Protein AF-A0A7S1HQS4-F1 (afdb_monomer_lite)

Organism: NCBI:txid118079

Structure (mmCIF, N/CA/C/O backbone):
data_AF-A0A7S1HQS4-F1
#
_entry.id   AF-A0A7S1HQS4-F1
#
loop_
_atom_site.group_PDB
_atom_site.id
_atom_site.type_symbol
_atom_site.label_atom_id
_atom_site.label_alt_id
_atom_site.label_comp_id
_atom_site.label_asym_id
_atom_site.label_entity_id
_atom_site.label_seq_id
_atom_site.pdbx_PDB_ins_code
_atom_site.Cartn_x
_atom_site.Cartn_y
_atom_site.Cartn_z
_atom_site.occupancy
_atom_site.B_iso_or_equiv
_atom_site.auth_seq_id
_atom_site.auth_comp_id
_atom_site.auth_asym_id
_atom_site.auth_atom_id
_atom_site.pdbx_PDB_model_num
ATOM 1 N N . GLY A 1 1 ? 10.814 -4.822 -27.921 1.00 53.53 1 GLY A N 1
ATOM 2 C CA . GLY A 1 1 ? 10.819 -3.774 -28.970 1.00 53.53 1 GLY A CA 1
ATOM 3 C C . GLY A 1 1 ? 9.580 -3.811 -29.856 1.00 53.53 1 GLY A C 1
ATOM 4 O O . GLY A 1 1 ? 8.780 -2.891 -29.798 1.00 53.53 1 GLY A O 1
ATOM 5 N N . LEU A 1 2 ? 9.387 -4.873 -30.645 1.00 59.78 2 LEU A N 1
ATOM 6 C CA . LEU A 1 2 ? 8.292 -4.968 -31.631 1.00 59.78 2 LEU A CA 1
ATOM 7 C C . LEU A 1 2 ? 6.913 -5.335 -31.041 1.00 59.78 2 LEU A C 1
ATOM 9 O O . LEU A 1 2 ? 5.887 -4.971 -31.612 1.00 59.78 2 LEU A O 1
ATOM 13 N N . GLY A 1 3 ? 6.869 -6.001 -29.879 1.00 63.84 3 GLY A N 1
ATOM 14 C CA . GLY A 1 3 ? 5.614 -6.307 -29.175 1.00 63.84 3 GLY A CA 1
ATOM 15 C C . GLY A 1 3 ? 4.872 -5.059 -28.673 1.00 63.84 3 GLY A C 1
ATOM 16 O O . GLY A 1 3 ? 3.650 -5.004 -28.757 1.00 63.84 3 GLY A O 1
ATOM 17 N N . ALA A 1 4 ? 5.600 -4.007 -28.275 1.00 68.50 4 ALA A N 1
ATOM 18 C CA . ALA A 1 4 ? 5.028 -2.756 -27.763 1.00 68.50 4 ALA A CA 1
ATOM 19 C C . ALA A 1 4 ? 4.207 -2.001 -28.822 1.00 68.50 4 ALA A C 1
ATOM 21 O O . ALA A 1 4 ? 3.270 -1.273 -28.492 1.00 68.50 4 ALA A O 1
ATOM 22 N N . VAL A 1 5 ? 4.586 -2.187 -30.091 1.00 70.06 5 VAL A N 1
ATOM 23 C CA . VAL A 1 5 ? 3.947 -1.617 -31.286 1.00 70.06 5 VAL A CA 1
ATOM 24 C C . VAL A 1 5 ? 2.832 -2.539 -31.811 1.00 70.06 5 VAL A C 1
ATOM 26 O O . VAL A 1 5 ? 2.029 -2.123 -32.636 1.00 70.06 5 VAL A O 1
ATOM 29 N N . GLY A 1 6 ? 2.737 -3.773 -31.300 1.00 65.69 6 GLY A N 1
ATOM 30 C CA . GLY A 1 6 ? 1.718 -4.758 -31.673 1.00 65.69 6 GLY A CA 1
ATOM 31 C C . GLY A 1 6 ? 2.107 -5.706 -32.815 1.00 65.69 6 GLY A C 1
ATOM 32 O O . GLY A 1 6 ? 1.277 -6.504 -33.227 1.00 65.69 6 GLY A O 1
ATOM 33 N N . LEU A 1 7 ? 3.350 -5.663 -33.313 1.00 61.03 7 LEU A N 1
ATOM 34 C CA . LEU A 1 7 ? 3.773 -6.408 -34.514 1.00 61.03 7 LEU A CA 1
ATOM 35 C C . LEU A 1 7 ? 4.190 -7.868 -34.255 1.00 61.03 7 LEU A C 1
ATOM 37 O O . LEU A 1 7 ? 4.172 -8.672 -35.176 1.00 61.03 7 LEU A O 1
ATOM 41 N N . LEU A 1 8 ? 4.569 -8.216 -33.020 1.00 60.53 8 LEU A N 1
ATOM 42 C CA . LEU A 1 8 ? 4.980 -9.578 -32.615 1.00 60.53 8 LEU A CA 1
ATOM 43 C C . LEU A 1 8 ? 4.244 -10.063 -31.352 1.00 60.53 8 LEU A C 1
ATOM 45 O O . LEU A 1 8 ? 4.743 -10.899 -30.603 1.00 60.53 8 LEU A O 1
ATOM 49 N N . LYS A 1 9 ? 3.078 -9.480 -31.071 1.00 67.56 9 LYS A N 1
ATOM 50 C CA . LYS A 1 9 ? 2.316 -9.710 -29.842 1.00 67.56 9 LYS A CA 1
ATOM 51 C C . LYS A 1 9 ? 1.303 -10.843 -30.051 1.00 67.56 9 LYS A C 1
ATOM 53 O O . LYS A 1 9 ? 0.520 -10.801 -30.996 1.00 67.56 9 LYS A O 1
ATOM 58 N N . ALA A 1 10 ? 1.257 -11.798 -29.122 1.00 69.19 10 ALA A N 1
ATOM 59 C CA . ALA A 1 10 ? 0.122 -12.714 -28.998 1.00 69.19 10 ALA A CA 1
ATOM 60 C C . ALA A 1 10 ? -1.142 -11.944 -28.548 1.00 69.19 10 ALA A C 1
ATOM 62 O O . ALA A 1 10 ? -1.012 -10.971 -27.791 1.00 69.19 10 ALA A O 1
ATOM 63 N N . PRO A 1 11 ? -2.352 -12.337 -28.993 1.00 72.19 11 PRO A N 1
ATOM 64 C CA . PRO A 1 11 ? -3.591 -11.681 -28.579 1.00 72.19 11 PRO A CA 1
ATOM 65 C C . PRO A 1 11 ? -3.708 -11.635 -27.051 1.00 72.19 11 PRO A C 1
ATOM 67 O O . PRO A 1 11 ? -3.204 -12.516 -26.354 1.00 72.19 11 PRO A O 1
ATOM 70 N N . ALA A 1 12 ? -4.335 -10.573 -26.536 1.00 76.12 12 ALA A N 1
ATOM 71 C CA . ALA A 1 12 ? -4.594 -10.477 -25.105 1.00 76.12 12 ALA A CA 1
ATOM 72 C C . ALA A 1 12 ? -5.550 -11.616 -24.704 1.00 76.12 12 ALA A C 1
ATOM 74 O O . ALA A 1 12 ? -6.535 -11.834 -25.413 1.00 76.12 12 ALA A O 1
ATOM 75 N N . PRO A 1 13 ? -5.261 -12.362 -23.628 1.00 79.06 13 PRO A N 1
ATOM 76 C CA . PRO A 1 13 ? -6.110 -13.465 -23.205 1.00 79.06 13 PRO A CA 1
ATOM 77 C C . PRO A 1 13 ? -7.410 -12.949 -22.570 1.00 79.06 13 PRO A C 1
ATOM 79 O O . PRO A 1 13 ? -7.452 -11.853 -22.013 1.00 79.06 13 PRO A O 1
ATOM 82 N N . ASP A 1 14 ? -8.457 -13.778 -22.581 1.00 80.31 14 ASP A N 1
ATOM 83 C CA . ASP A 1 14 ? -9.755 -13.466 -21.952 1.00 80.31 14 ASP A CA 1
ATOM 84 C C . ASP A 1 14 ? -9.734 -13.561 -20.411 1.00 80.31 14 ASP A C 1
ATOM 86 O O . ASP A 1 14 ? -10.751 -13.362 -19.744 1.00 80.31 14 ASP A O 1
ATOM 90 N N . MET A 1 15 ? -8.573 -13.867 -19.827 1.00 85.81 15 MET A N 1
ATOM 91 C CA . MET A 1 15 ? -8.362 -14.013 -18.388 1.00 85.81 15 MET A CA 1
ATOM 92 C C . MET A 1 15 ? -7.404 -12.951 -17.842 1.00 85.81 15 MET A C 1
ATOM 94 O O . MET A 1 15 ? -6.692 -12.275 -18.582 1.00 85.81 15 MET A O 1
ATOM 98 N N . GLU A 1 16 ? -7.386 -12.803 -16.519 1.00 89.19 16 GLU A N 1
ATOM 99 C CA . GLU A 1 16 ? -6.449 -11.909 -15.845 1.00 89.19 16 GLU A CA 1
ATOM 100 C C . GLU A 1 16 ? -4.999 -12.375 -16.038 1.00 89.19 16 GLU A C 1
ATOM 102 O O . GLU A 1 16 ? -4.670 -13.535 -15.795 1.00 89.19 16 GLU A O 1
ATOM 107 N N . GLU A 1 17 ? -4.136 -11.449 -16.461 1.00 94.31 17 GLU A N 1
ATOM 108 C CA . GLU A 1 17 ? -2.702 -11.689 -16.611 1.00 94.31 17 GLU A CA 1
ATOM 109 C C . GLU A 1 17 ? -1.927 -11.225 -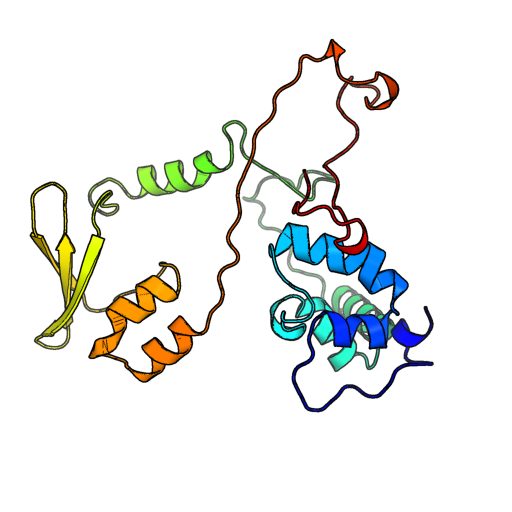15.382 1.00 94.31 17 GLU A C 1
ATOM 111 O O . GLU A 1 17 ? -2.212 -10.182 -14.773 1.00 94.31 17 GLU A O 1
ATOM 116 N N . THR A 1 18 ? -0.866 -11.963 -15.082 1.00 95.62 18 THR A N 1
ATOM 117 C CA . THR A 1 18 ? 0.163 -11.513 -14.152 1.00 95.62 18 THR A CA 1
ATOM 118 C C . THR A 1 18 ? 1.009 -10.411 -14.791 1.00 95.62 18 THR A C 1
ATOM 120 O O . THR A 1 18 ? 1.045 -10.246 -16.017 1.00 95.62 18 THR A O 1
ATOM 123 N N . VAL A 1 19 ? 1.724 -9.645 -13.967 1.00 94.75 19 VAL A N 1
ATOM 124 C CA . VAL A 1 19 ? 2.678 -8.637 -14.453 1.00 94.75 19 VAL A CA 1
ATOM 125 C C . VAL A 1 19 ? 3.730 -9.282 -15.354 1.00 94.75 19 VAL A C 1
ATOM 127 O O . VAL A 1 19 ? 4.057 -8.728 -16.402 1.00 94.75 19 VAL A O 1
ATOM 130 N N . GLU A 1 20 ? 4.228 -10.464 -14.987 1.00 94.69 20 GLU A N 1
ATOM 131 C CA . GLU A 1 20 ? 5.161 -11.218 -15.826 1.00 94.69 20 GLU A CA 1
ATOM 132 C C . GLU A 1 20 ? 4.576 -11.519 -17.209 1.00 94.69 20 GLU A C 1
ATOM 134 O O . GLU A 1 20 ? 5.182 -11.156 -18.219 1.00 94.69 20 GLU A O 1
ATOM 139 N N . GLN A 1 21 ? 3.403 -12.155 -17.260 1.00 94.31 21 GLN A N 1
ATOM 140 C CA . GLN A 1 21 ? 2.779 -12.582 -18.515 1.00 94.31 21 GLN A CA 1
ATOM 141 C C . GLN A 1 21 ? 2.574 -11.397 -19.459 1.00 94.31 21 GLN A C 1
ATOM 143 O O . GLN A 1 21 ? 3.025 -11.425 -20.608 1.00 94.31 21 GLN A O 1
ATOM 148 N N . PHE A 1 22 ? 1.980 -10.317 -18.946 1.00 93.81 22 PHE A N 1
ATOM 149 C CA . PHE A 1 22 ? 1.694 -9.127 -19.734 1.00 93.81 22 PHE A CA 1
ATOM 150 C C . PHE A 1 22 ? 2.970 -8.483 -20.287 1.00 93.81 22 PHE A C 1
ATOM 152 O O . PHE A 1 22 ? 3.039 -8.113 -21.464 1.00 93.81 22 PHE A O 1
ATOM 159 N N . ILE A 1 23 ? 3.994 -8.324 -19.445 1.00 93.19 23 ILE A N 1
ATOM 160 C CA . ILE A 1 23 ? 5.219 -7.609 -19.813 1.00 93.19 23 ILE A CA 1
ATOM 161 C C . ILE A 1 23 ? 6.073 -8.439 -20.757 1.00 93.19 23 ILE A C 1
ATOM 163 O O . ILE A 1 23 ? 6.575 -7.891 -21.736 1.00 93.19 23 ILE A O 1
ATOM 167 N N . ARG A 1 24 ? 6.219 -9.745 -20.529 1.00 92.19 24 ARG A N 1
ATOM 168 C CA . ARG A 1 24 ? 6.977 -10.611 -21.442 1.00 92.19 24 ARG A CA 1
ATOM 169 C C . ARG A 1 24 ? 6.320 -10.651 -22.821 1.00 92.19 24 ARG A C 1
ATOM 171 O O . ARG A 1 24 ? 7.012 -10.483 -23.821 1.00 92.19 24 ARG A O 1
ATOM 178 N N . ARG A 1 25 ? 4.984 -10.732 -22.876 1.00 89.88 25 ARG A N 1
ATOM 179 C CA . ARG A 1 25 ? 4.202 -10.691 -24.125 1.00 89.88 25 ARG A CA 1
ATOM 180 C C . ARG A 1 25 ? 4.355 -9.370 -24.886 1.00 89.88 25 ARG A C 1
ATOM 182 O O . ARG A 1 25 ? 4.471 -9.378 -26.109 1.00 89.88 25 ARG A O 1
ATOM 189 N N . ASN A 1 26 ? 4.356 -8.234 -24.187 1.00 88.94 26 ASN A N 1
ATOM 190 C CA . ASN A 1 26 ? 4.395 -6.913 -24.824 1.00 88.94 26 ASN A CA 1
ATOM 191 C C . ASN A 1 26 ? 5.815 -6.377 -25.062 1.00 88.94 26 ASN A C 1
ATOM 193 O O . ASN A 1 26 ? 6.090 -5.745 -26.080 1.00 88.94 26 ASN A O 1
ATOM 197 N N . LEU A 1 27 ? 6.731 -6.578 -24.123 1.00 89.56 27 LEU A N 1
ATOM 198 C CA . LEU A 1 27 ? 8.028 -5.897 -24.078 1.00 89.56 27 LEU A CA 1
ATOM 199 C C . LEU A 1 27 ? 9.216 -6.860 -24.189 1.00 89.56 27 LEU A C 1
ATOM 201 O O . LEU A 1 27 ? 10.266 -6.442 -24.687 1.00 89.56 27 LEU A O 1
ATOM 205 N N . GLY A 1 28 ? 9.018 -8.131 -23.836 1.00 90.62 28 GLY A N 1
ATOM 206 C CA . GLY A 1 28 ? 10.021 -9.193 -23.889 1.00 90.62 28 GLY A CA 1
ATOM 207 C C . GLY A 1 28 ? 10.720 -9.448 -22.553 1.00 90.62 28 GLY A C 1
ATOM 208 O O . GLY A 1 28 ? 10.630 -8.659 -21.609 1.00 90.62 28 GLY A O 1
ATOM 209 N N . ASP A 1 29 ? 11.444 -10.564 -22.498 1.00 91.50 29 ASP A N 1
ATOM 210 C CA . ASP A 1 29 ? 12.065 -11.095 -21.277 1.00 91.50 29 ASP A CA 1
ATOM 211 C C . ASP A 1 29 ? 13.106 -10.153 -20.672 1.00 91.50 29 ASP A C 1
ATOM 213 O O . ASP A 1 29 ? 13.171 -9.992 -19.457 1.00 91.50 29 ASP A O 1
ATOM 217 N N . GLU A 1 30 ? 13.894 -9.477 -21.506 1.00 90.88 30 GLU A N 1
ATOM 218 C CA . GLU A 1 30 ? 14.932 -8.571 -21.015 1.00 90.88 30 GLU A CA 1
ATOM 219 C C . GLU A 1 30 ? 14.340 -7.389 -20.234 1.00 90.88 30 GLU A C 1
ATOM 221 O O . GLU A 1 30 ? 14.830 -7.048 -19.158 1.00 90.88 30 GLU A O 1
ATOM 226 N N . VAL A 1 31 ? 13.247 -6.801 -20.734 1.00 91.31 31 VAL A N 1
ATOM 227 C CA . VAL A 1 31 ? 12.542 -5.712 -20.042 1.00 91.31 31 VAL A CA 1
ATOM 228 C C . VAL A 1 31 ? 11.938 -6.211 -18.736 1.00 91.31 31 VAL A C 1
ATOM 230 O O . VAL A 1 31 ? 11.995 -5.513 -17.721 1.00 91.31 31 VAL A O 1
ATOM 233 N N . PHE A 1 32 ? 11.392 -7.426 -18.741 1.00 92.31 32 PHE A N 1
ATOM 234 C CA . PHE A 1 32 ? 10.867 -8.037 -17.532 1.00 92.31 32 PHE A CA 1
ATOM 235 C C . PHE A 1 32 ? 11.958 -8.202 -16.464 1.00 92.31 32 PHE A C 1
ATOM 237 O O . PHE A 1 32 ? 11.847 -7.604 -15.395 1.00 92.31 32 PHE A O 1
ATOM 244 N N . TYR A 1 33 ? 13.037 -8.930 -16.765 1.00 90.44 33 TYR A N 1
ATOM 245 C CA . TYR A 1 33 ? 14.067 -9.263 -15.776 1.00 90.44 33 TYR A CA 1
ATOM 246 C C . TYR A 1 33 ? 14.933 -8.075 -15.352 1.00 90.44 33 TYR A C 1
ATOM 248 O O . TYR A 1 33 ? 15.401 -8.042 -14.218 1.00 90.44 33 TYR A O 1
ATOM 256 N N . ARG A 1 34 ? 15.190 -7.104 -16.239 1.00 88.69 34 ARG A N 1
ATOM 257 C CA . ARG A 1 34 ? 16.105 -5.991 -15.928 1.00 88.69 34 ARG A CA 1
ATOM 258 C C . ARG A 1 34 ? 15.413 -4.758 -15.368 1.00 88.69 34 ARG A C 1
ATOM 260 O O . ARG A 1 34 ? 16.072 -3.978 -14.690 1.00 88.69 34 ARG A O 1
ATOM 267 N N . LEU A 1 35 ? 14.125 -4.558 -15.657 1.00 89.38 35 LEU A N 1
ATOM 268 C CA . LEU A 1 35 ? 13.416 -3.329 -15.289 1.00 89.38 35 LEU A CA 1
ATOM 269 C C . LEU A 1 35 ? 12.190 -3.608 -14.426 1.00 89.38 35 LEU A C 1
ATOM 271 O O . LEU A 1 35 ? 12.078 -3.068 -13.327 1.00 89.38 35 LEU A O 1
ATOM 275 N N . ILE A 1 36 ? 11.270 -4.446 -14.905 1.00 91.88 36 ILE A N 1
ATOM 276 C CA . ILE A 1 36 ? 9.972 -4.602 -14.241 1.00 91.88 36 ILE A CA 1
ATOM 277 C C . ILE A 1 36 ? 10.069 -5.437 -12.969 1.00 91.88 36 ILE A C 1
ATOM 279 O O . ILE A 1 36 ? 9.461 -5.071 -11.966 1.00 91.88 36 ILE A O 1
ATOM 283 N N . GLU A 1 37 ? 10.820 -6.533 -12.976 1.00 90.38 37 GLU A N 1
ATOM 284 C CA . GLU A 1 37 ? 10.970 -7.384 -11.798 1.00 90.38 37 GLU A CA 1
ATOM 285 C C . GLU A 1 37 ? 11.635 -6.639 -10.617 1.00 90.38 37 GLU A C 1
ATOM 287 O O . GLU A 1 37 ? 11.022 -6.606 -9.541 1.00 90.38 37 GLU A O 1
ATOM 292 N N . PRO A 1 38 ? 12.773 -5.930 -10.793 1.00 88.75 38 PRO A N 1
ATOM 293 C CA . PRO A 1 38 ? 13.342 -5.088 -9.737 1.00 88.75 38 PRO A CA 1
ATOM 294 C C . PRO A 1 38 ? 12.371 -4.004 -9.259 1.00 88.75 38 PRO A C 1
ATOM 296 O O . PRO A 1 38 ? 12.241 -3.766 -8.059 1.00 88.75 38 PRO A O 1
ATOM 299 N N . PHE A 1 39 ? 11.646 -3.369 -10.185 1.00 88.69 39 PHE A N 1
ATOM 300 C CA . PHE A 1 39 ? 10.659 -2.341 -9.855 1.00 88.69 39 PHE A CA 1
ATOM 301 C C . PHE A 1 39 ? 9.501 -2.893 -9.010 1.00 88.69 39 PHE A C 1
ATOM 303 O O . PHE A 1 39 ? 9.109 -2.277 -8.019 1.00 88.69 39 PHE A O 1
ATOM 310 N N . CYS A 1 40 ? 8.969 -4.069 -9.357 1.00 88.19 40 CYS A N 1
ATOM 311 C CA . CYS A 1 40 ? 7.910 -4.722 -8.585 1.00 88.19 40 CYS A CA 1
ATOM 312 C C . CYS A 1 40 ? 8.379 -5.093 -7.175 1.00 88.19 40 CYS A C 1
ATOM 314 O O . CYS A 1 40 ? 7.611 -4.950 -6.222 1.00 88.19 40 CYS A O 1
ATOM 316 N N . SER A 1 41 ? 9.638 -5.520 -7.043 1.00 83.50 41 SER A N 1
ATOM 317 C CA . SER A 1 41 ? 10.274 -5.748 -5.745 1.00 83.50 41 SER A CA 1
ATOM 318 C C . SER A 1 41 ? 10.296 -4.460 -4.915 1.00 83.50 41 SER A C 1
ATOM 320 O O . SER A 1 41 ? 9.784 -4.442 -3.800 1.00 83.50 41 SER A O 1
ATOM 322 N N . GLY A 1 42 ? 10.779 -3.350 -5.481 1.00 84.69 42 GLY A N 1
ATOM 323 C CA . GLY A 1 42 ? 10.896 -2.078 -4.761 1.00 84.69 42 GLY A CA 1
ATOM 324 C C . GLY A 1 42 ? 9.562 -1.435 -4.360 1.00 84.69 42 GLY A C 1
ATOM 325 O O . GLY A 1 42 ? 9.469 -0.840 -3.290 1.00 84.69 42 GLY A O 1
ATOM 326 N N . VAL A 1 43 ? 8.517 -1.548 -5.188 1.00 86.00 43 VAL A N 1
ATOM 327 C CA . VAL A 1 43 ? 7.224 -0.875 -4.941 1.00 86.00 43 VAL A CA 1
ATOM 328 C C . VAL A 1 43 ? 6.241 -1.743 -4.161 1.00 86.00 43 VAL A C 1
ATOM 330 O O . VAL A 1 43 ? 5.561 -1.246 -3.265 1.00 86.00 43 VAL A O 1
ATOM 333 N N . TYR A 1 44 ? 6.139 -3.028 -4.503 1.00 84.75 44 TYR A N 1
ATOM 334 C CA . TYR A 1 44 ? 5.128 -3.923 -3.934 1.00 84.75 44 TYR A CA 1
ATOM 335 C C . TYR A 1 44 ? 5.702 -4.918 -2.926 1.00 84.75 44 TYR A C 1
ATOM 337 O O . TYR A 1 44 ? 4.925 -5.662 -2.329 1.00 84.75 44 TYR A O 1
ATOM 345 N N . ALA A 1 45 ? 7.033 -5.001 -2.782 1.00 84.56 45 ALA A N 1
ATOM 346 C CA . ALA A 1 45 ? 7.702 -6.123 -2.114 1.00 84.56 45 ALA A CA 1
ATOM 347 C C . ALA A 1 45 ? 7.217 -7.491 -2.643 1.00 84.56 45 ALA A C 1
ATOM 349 O O . ALA A 1 45 ? 7.211 -8.498 -1.933 1.00 84.56 45 ALA A O 1
ATOM 350 N N . GLY A 1 46 ? 6.734 -7.504 -3.889 1.00 81.56 46 GLY A N 1
ATOM 351 C CA . GLY A 1 46 ? 5.871 -8.547 -4.422 1.00 81.56 46 GLY A CA 1
ATOM 352 C C . GLY A 1 46 ? 6.562 -9.428 -5.450 1.00 81.56 46 GLY A C 1
ATOM 353 O O . GLY A 1 46 ? 7.650 -9.130 -5.943 1.00 81.56 46 GLY A O 1
ATOM 354 N N . ASP A 1 47 ? 5.901 -10.535 -5.769 1.00 87.31 47 ASP A N 1
ATOM 355 C CA . ASP A 1 47 ? 6.301 -11.458 -6.824 1.00 87.31 47 ASP A CA 1
ATOM 356 C C . ASP A 1 47 ? 5.515 -11.124 -8.108 1.00 87.31 47 ASP A C 1
ATOM 358 O O . ASP A 1 47 ? 4.297 -11.336 -8.143 1.00 87.31 47 ASP A O 1
ATOM 362 N N . PRO A 1 48 ? 6.158 -10.588 -9.163 1.00 89.75 48 PRO A N 1
ATOM 363 C CA . PRO A 1 48 ? 5.464 -10.202 -10.392 1.00 89.75 48 PRO A CA 1
ATOM 364 C C . PRO A 1 48 ? 4.837 -11.390 -11.141 1.00 89.75 48 PRO A C 1
ATOM 366 O O . PRO A 1 48 ? 3.974 -11.174 -11.992 1.00 89.75 48 PRO A O 1
ATOM 369 N N . THR A 1 49 ? 5.207 -12.630 -10.800 1.00 91.06 49 THR A N 1
ATOM 370 C CA . THR A 1 49 ? 4.566 -13.850 -11.318 1.00 91.06 49 THR A CA 1
ATOM 371 C C . THR A 1 49 ? 3.189 -14.107 -10.690 1.00 91.06 49 THR A C 1
ATOM 373 O O . THR A 1 49 ? 2.434 -14.939 -11.178 1.00 91.06 49 THR A O 1
ATOM 376 N N . LYS A 1 50 ? 2.836 -13.381 -9.618 1.00 91.31 50 LYS A N 1
ATOM 377 C CA . LYS A 1 50 ? 1.565 -13.508 -8.879 1.00 91.31 50 LYS A CA 1
ATOM 378 C C . LYS A 1 50 ? 0.754 -12.215 -8.834 1.00 91.31 50 LYS A C 1
ATOM 380 O O . LYS A 1 50 ? -0.435 -12.249 -8.536 1.00 91.31 50 LYS A O 1
ATOM 385 N N . LEU A 1 51 ? 1.386 -11.068 -9.085 1.00 92.69 51 LEU A N 1
ATOM 386 C CA . LEU A 1 51 ? 0.704 -9.776 -9.103 1.00 92.69 51 LEU A CA 1
ATOM 387 C C . LEU A 1 51 ? -0.168 -9.646 -10.352 1.00 92.69 51 LEU A C 1
ATOM 389 O O . LEU A 1 51 ? 0.318 -9.830 -11.463 1.00 92.69 51 LEU A O 1
ATOM 393 N N . SER A 1 52 ? -1.427 -9.251 -10.168 1.00 94.06 52 SER A N 1
ATOM 394 C CA . SER A 1 52 ? -2.317 -8.873 -11.268 1.00 94.06 52 SER A CA 1
ATOM 395 C C . SER A 1 52 ? -1.796 -7.628 -11.985 1.00 94.06 52 SER A C 1
ATOM 397 O O . SER A 1 52 ? -1.580 -6.584 -11.359 1.00 94.06 52 SER A O 1
ATOM 399 N N . MET A 1 53 ? -1.654 -7.703 -13.311 1.00 94.25 53 MET A N 1
ATOM 400 C CA . MET A 1 53 ? -1.271 -6.552 -14.130 1.00 94.25 53 MET A CA 1
ATOM 401 C C . MET A 1 53 ? -2.321 -5.440 -14.060 1.00 94.25 53 MET A C 1
ATOM 403 O O . MET A 1 53 ? -1.985 -4.259 -13.970 1.00 94.25 53 MET A O 1
ATOM 407 N N . LYS A 1 54 ? -3.605 -5.809 -14.069 1.00 93.62 54 LYS A N 1
ATOM 408 C CA . LYS A 1 54 ? -4.715 -4.855 -14.023 1.00 93.62 54 LYS A CA 1
ATOM 409 C C . LYS A 1 54 ? -4.759 -4.112 -12.688 1.00 93.62 54 LYS A C 1
ATOM 411 O O . LYS A 1 54 ? -4.984 -2.903 -12.678 1.00 93.62 54 LYS A O 1
ATOM 416 N N . ALA A 1 55 ? -4.533 -4.812 -11.577 1.00 92.25 55 ALA A N 1
ATOM 417 C CA . ALA A 1 55 ? -4.564 -4.214 -10.246 1.00 92.25 55 ALA A CA 1
ATOM 418 C C . ALA A 1 55 ? -3.297 -3.399 -9.943 1.00 92.25 55 ALA A C 1
ATOM 420 O O . ALA A 1 55 ? -3.397 -2.267 -9.474 1.00 92.25 55 ALA A O 1
ATOM 421 N N . ALA A 1 56 ? -2.109 -3.940 -10.234 1.00 91.00 56 ALA A N 1
ATOM 422 C CA . ALA A 1 56 ? -0.844 -3.273 -9.927 1.00 91.00 56 ALA A CA 1
ATOM 423 C C . ALA A 1 56 ? -0.526 -2.148 -10.929 1.00 91.00 56 ALA A C 1
ATOM 425 O O . ALA A 1 56 ? -0.164 -1.041 -10.539 1.00 91.00 56 ALA A O 1
ATOM 426 N N . PHE A 1 57 ? -0.737 -2.383 -12.225 1.00 90.94 57 PHE A N 1
ATOM 427 C CA . PHE A 1 57 ? -0.325 -1.484 -13.306 1.00 90.94 57 PHE A CA 1
ATOM 428 C C . PHE A 1 57 ? -1.493 -1.106 -14.225 1.00 90.94 57 PHE A C 1
ATOM 430 O O . PHE A 1 57 ? -1.335 -0.997 -15.443 1.00 90.94 57 PHE A O 1
ATOM 437 N N . GLY A 1 58 ? -2.669 -0.837 -13.647 1.00 90.25 58 GLY A N 1
ATOM 438 C CA . GLY A 1 58 ? -3.900 -0.548 -14.394 1.00 90.25 58 GLY A CA 1
ATOM 439 C C . GLY A 1 58 ? -3.768 0.558 -15.448 1.00 90.25 58 GLY A C 1
ATOM 440 O O . GLY A 1 58 ? -4.347 0.457 -16.525 1.00 90.25 58 GLY A O 1
ATOM 441 N N . LYS A 1 59 ? -2.933 1.576 -15.193 1.00 87.56 59 LYS A N 1
ATOM 442 C CA . LYS A 1 59 ? -2.648 2.650 -16.162 1.00 87.56 59 LYS A CA 1
ATOM 443 C C . LYS A 1 59 ? -1.871 2.193 -17.395 1.00 87.56 59 LYS A C 1
ATOM 445 O O . LYS A 1 59 ? -1.973 2.846 -18.418 1.00 87.56 59 LYS A O 1
ATOM 450 N N . ILE A 1 60 ? -1.064 1.140 -17.297 1.00 88.75 60 ILE A N 1
ATOM 451 C CA . ILE A 1 60 ? -0.346 0.561 -18.442 1.00 88.75 60 ILE A CA 1
ATOM 452 C C . ILE A 1 60 ? -1.256 -0.445 -19.141 1.00 88.75 60 ILE A C 1
ATOM 454 O O . ILE A 1 60 ? -1.361 -0.441 -20.363 1.00 88.75 60 ILE A O 1
ATOM 458 N N . TRP A 1 61 ? -1.962 -1.258 -18.355 1.00 90.75 61 TRP A N 1
ATOM 459 C CA . TRP A 1 61 ? -2.934 -2.225 -18.854 1.00 90.75 61 TRP A CA 1
ATOM 460 C C . TRP A 1 61 ? -4.005 -1.569 -19.740 1.00 90.75 61 TRP A C 1
ATOM 462 O O . TRP A 1 61 ? -4.323 -2.083 -20.812 1.00 90.75 61 TRP A O 1
ATOM 472 N N . ILE A 1 62 ? -4.509 -0.393 -19.345 1.00 88.88 62 ILE A N 1
ATOM 473 C CA . ILE A 1 62 ? -5.533 0.322 -20.115 1.00 88.88 62 ILE A CA 1
ATOM 474 C C . ILE A 1 62 ? -5.025 0.811 -21.480 1.00 88.88 62 ILE A C 1
ATOM 476 O O . ILE A 1 62 ? -5.795 0.814 -22.434 1.00 88.88 62 ILE A O 1
ATOM 480 N N . LEU A 1 63 ? -3.726 1.128 -21.613 1.00 89.06 63 LEU A N 1
ATOM 481 C CA . LEU A 1 63 ? -3.135 1.542 -22.895 1.00 89.06 63 LEU A CA 1
ATOM 482 C C . LEU A 1 63 ? -3.280 0.446 -23.942 1.00 89.06 63 LEU A C 1
ATOM 484 O O . LEU A 1 63 ? -3.675 0.713 -25.073 1.00 89.06 63 LEU A O 1
ATOM 488 N N . GLU A 1 64 ? -2.966 -0.791 -23.558 1.00 88.38 64 GLU A N 1
ATOM 489 C CA . GLU A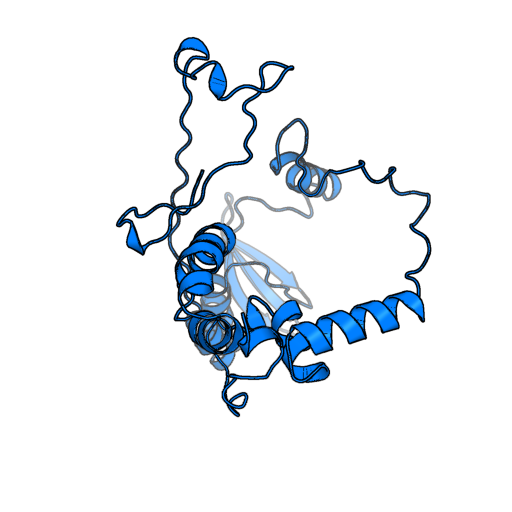 1 64 ? -3.123 -1.928 -24.454 1.00 88.38 64 GLU A CA 1
ATOM 490 C C . GLU A 1 64 ? -4.599 -2.165 -24.779 1.00 88.38 64 GLU A C 1
ATOM 492 O O . GLU A 1 64 ? -4.937 -2.391 -25.940 1.00 88.38 64 GLU A O 1
ATOM 497 N N . LYS A 1 65 ? -5.471 -2.095 -23.767 1.00 85.94 65 LYS A N 1
ATOM 498 C CA . LYS A 1 65 ? -6.902 -2.353 -23.931 1.00 85.94 65 LYS A CA 1
ATOM 499 C C . LYS A 1 65 ? -7.576 -1.361 -24.881 1.00 85.94 65 LYS A C 1
ATOM 501 O O . LYS A 1 65 ? -8.375 -1.774 -25.713 1.00 85.94 65 LYS A O 1
ATOM 506 N N . GLU A 1 66 ? -7.281 -0.074 -24.748 1.00 85.50 66 GLU A N 1
ATOM 507 C CA . GLU A 1 66 ? -7.935 0.988 -25.524 1.00 85.50 66 GLU A CA 1
ATOM 508 C C . GLU A 1 66 ? -7.227 1.271 -26.851 1.00 85.50 66 GLU A C 1
ATOM 510 O O . GLU A 1 66 ? -7.860 1.668 -27.826 1.00 85.50 66 GLU A O 1
ATOM 515 N N . GLY A 1 67 ? -5.910 1.072 -26.906 1.00 81.44 67 GLY A N 1
ATOM 516 C CA . GLY A 1 67 ? -5.094 1.385 -28.076 1.00 81.44 67 GLY A CA 1
ATOM 517 C C . GLY A 1 67 ? -4.680 0.186 -28.923 1.00 81.44 67 GLY A C 1
ATOM 518 O O . GLY A 1 67 ? -3.958 0.373 -29.900 1.00 81.44 67 GLY A O 1
ATOM 519 N N . GLY A 1 68 ? -5.037 -1.043 -28.535 1.00 84.38 68 GLY A N 1
ATOM 520 C CA . GLY A 1 68 ? -4.609 -2.297 -29.177 1.00 84.38 68 GLY A CA 1
ATOM 521 C C . GLY A 1 68 ? -3.128 -2.656 -28.959 1.00 84.38 68 GLY A C 1
ATOM 522 O O . GLY A 1 68 ? -2.745 -3.829 -29.014 1.00 84.38 68 GLY A O 1
ATOM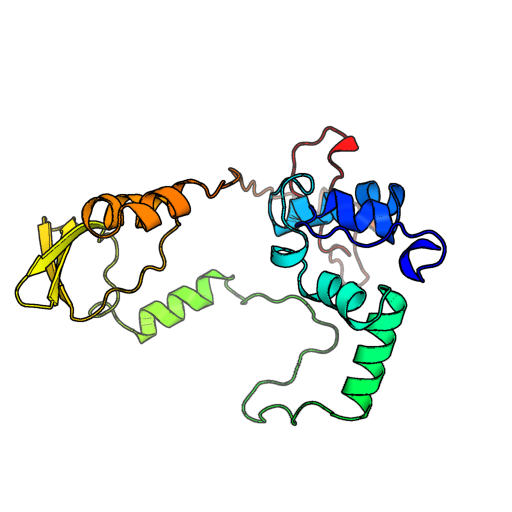 523 N N . SER A 1 69 ? -2.292 -1.665 -28.653 1.00 88.12 69 SER A N 1
ATOM 524 C CA . SER A 1 69 ? -0.883 -1.779 -28.285 1.00 88.12 69 SER A CA 1
ATOM 525 C C . SER A 1 69 ? -0.508 -0.690 -27.277 1.00 88.12 69 SER A C 1
ATOM 527 O O . SER A 1 69 ? -1.207 0.315 -27.142 1.00 88.12 69 SER A O 1
ATOM 529 N N . LEU A 1 70 ? 0.614 -0.864 -26.573 1.00 88.19 70 LEU A N 1
ATOM 530 C CA . LEU A 1 70 ? 1.086 0.127 -25.599 1.00 88.19 70 LEU A CA 1
ATOM 531 C C . LEU A 1 70 ? 1.385 1.480 -26.259 1.00 88.19 70 LEU A C 1
ATOM 533 O O . LEU A 1 70 ? 1.034 2.526 -25.714 1.00 88.19 70 LEU A O 1
ATOM 537 N N . VAL A 1 71 ? 1.998 1.460 -27.448 1.00 87.38 71 VAL A N 1
ATOM 538 C CA . VAL A 1 71 ? 2.289 2.679 -28.217 1.00 87.38 71 VAL A CA 1
ATOM 539 C C . VAL A 1 71 ? 1.003 3.317 -28.737 1.00 87.38 71 VAL A C 1
ATOM 541 O O . VAL A 1 71 ? 0.836 4.528 -28.605 1.00 87.38 71 VAL A O 1
ATOM 544 N N . GLY A 1 72 ? 0.071 2.519 -29.268 1.00 86.38 72 GLY A N 1
ATOM 545 C CA . GLY A 1 72 ? -1.230 3.012 -29.725 1.00 86.38 72 GLY A CA 1
ATOM 546 C C . GLY A 1 72 ? -2.005 3.703 -28.604 1.00 86.38 72 GLY A C 1
ATOM 547 O O . GLY A 1 72 ? -2.477 4.825 -28.777 1.00 86.38 72 GLY A O 1
ATOM 548 N N . GLY A 1 73 ? -2.047 3.089 -27.418 1.00 88.75 73 GLY A N 1
ATOM 549 C CA . GLY A 1 73 ? -2.707 3.664 -26.247 1.00 88.75 73 GLY A CA 1
ATOM 550 C C . GLY A 1 73 ? -2.045 4.954 -25.773 1.00 88.75 73 GLY A C 1
ATOM 551 O O . GLY A 1 73 ? -2.729 5.933 -25.486 1.00 88.75 73 GLY A O 1
ATOM 552 N N . ALA A 1 74 ? -0.710 5.004 -25.752 1.00 88.94 74 ALA A N 1
ATOM 553 C CA . ALA A 1 74 ? 0.020 6.216 -25.387 1.00 88.94 74 ALA A CA 1
ATOM 554 C C . ALA A 1 74 ? -0.264 7.380 -26.355 1.00 88.94 74 ALA A C 1
ATOM 556 O O . ALA A 1 74 ? -0.481 8.509 -25.912 1.00 88.94 74 ALA A O 1
ATOM 557 N N . LEU A 1 75 ? -0.316 7.107 -27.663 1.00 89.62 75 LEU A N 1
ATOM 558 C CA . LEU A 1 75 ? -0.662 8.105 -28.677 1.00 89.62 75 LEU A CA 1
ATOM 559 C C . LEU A 1 75 ? -2.107 8.597 -28.528 1.00 89.62 75 LEU A C 1
ATOM 561 O O . LEU A 1 75 ? -2.354 9.797 -28.659 1.00 89.62 75 LEU A O 1
ATOM 565 N N . ASN A 1 76 ? -3.048 7.703 -28.217 1.00 89.56 76 ASN A N 1
ATOM 566 C CA . ASN A 1 76 ? -4.440 8.073 -27.957 1.00 89.56 76 ASN A CA 1
ATOM 567 C C . ASN A 1 76 ? -4.552 8.981 -26.726 1.00 89.56 76 ASN A C 1
ATOM 569 O O . ASN A 1 76 ? -5.120 10.066 -26.830 1.00 89.56 76 ASN A O 1
ATOM 573 N N . LEU A 1 77 ? -3.907 8.623 -25.611 1.00 87.38 77 LEU A N 1
ATOM 574 C CA . LEU A 1 77 ? -3.879 9.467 -24.411 1.00 87.38 77 LEU A CA 1
ATOM 575 C C . LEU A 1 77 ? -3.246 10.842 -24.659 1.00 87.38 77 LEU A C 1
ATOM 577 O O . LEU A 1 77 ? -3.685 11.844 -24.092 1.00 87.38 77 LEU A O 1
ATOM 581 N N . MET A 1 78 ? -2.195 10.913 -25.481 1.00 87.19 78 MET A N 1
ATOM 582 C CA . MET A 1 78 ? -1.573 12.186 -25.857 1.00 87.19 78 MET A CA 1
ATOM 583 C C . MET A 1 78 ? -2.536 13.069 -26.656 1.00 87.19 78 MET A C 1
ATOM 585 O O . MET A 1 78 ? -2.653 14.260 -26.362 1.00 87.19 78 MET A O 1
ATOM 589 N N . LYS A 1 79 ? -3.257 12.491 -27.624 1.00 89.06 79 LYS A N 1
ATOM 590 C CA . LYS A 1 79 ? -4.286 13.198 -28.399 1.00 89.06 79 LYS A CA 1
ATOM 591 C C . LYS A 1 79 ? -5.433 13.673 -27.510 1.00 89.06 79 LYS A C 1
ATOM 593 O O . LYS A 1 79 ? -5.829 14.830 -27.604 1.00 89.06 79 LYS A O 1
ATOM 598 N N . GLU A 1 80 ? -5.924 12.824 -26.611 1.00 87.75 80 GLU A N 1
ATOM 599 C CA . GLU A 1 80 ? -6.990 13.192 -25.676 1.00 87.75 80 GLU A CA 1
ATOM 600 C C . GLU A 1 80 ? -6.585 14.342 -24.760 1.00 87.75 80 GLU A C 1
ATOM 602 O O . GLU A 1 80 ? -7.349 15.290 -24.616 1.00 87.75 80 GLU A O 1
ATOM 607 N N . LYS A 1 81 ? -5.372 14.318 -24.196 1.00 87.19 81 LYS A N 1
ATOM 608 C CA . LYS A 1 81 ? -4.854 15.435 -23.390 1.00 87.19 81 LYS A CA 1
ATOM 609 C C . LYS A 1 81 ? -4.713 16.732 -24.173 1.00 87.19 81 LYS A C 1
ATOM 611 O O . LYS A 1 81 ? -4.892 17.800 -23.596 1.00 87.19 81 LYS A O 1
ATOM 616 N N . SER A 1 82 ? -4.350 16.645 -25.451 1.00 88.56 82 SER A N 1
ATOM 617 C CA . SER A 1 82 ? -4.271 17.818 -26.322 1.00 88.56 82 SER A CA 1
ATOM 618 C C . SER A 1 82 ? -5.656 18.408 -26.589 1.00 88.56 82 SER A C 1
ATOM 620 O O . SER A 1 82 ? -5.798 19.626 -26.629 1.00 88.56 82 SER A O 1
ATOM 622 N N . ASN A 1 83 ? -6.668 17.556 -26.762 1.00 90.00 83 ASN A N 1
ATOM 623 C CA . ASN A 1 83 ? -8.038 17.980 -27.050 1.00 90.00 83 ASN A CA 1
ATOM 624 C C . ASN A 1 83 ? -8.803 18.412 -25.787 1.00 90.00 83 ASN A C 1
ATOM 626 O O . ASN A 1 83 ? -9.680 19.264 -25.870 1.00 90.00 83 ASN A O 1
ATOM 630 N N . ASN A 1 84 ? -8.458 17.846 -24.628 1.00 88.38 84 ASN A N 1
ATOM 631 C CA . ASN A 1 84 ? -9.080 18.102 -23.331 1.00 88.38 84 ASN A CA 1
ATOM 632 C C . ASN A 1 84 ? -7.999 18.442 -22.291 1.00 88.38 84 ASN A C 1
ATOM 634 O O . ASN A 1 84 ? -7.592 17.574 -21.505 1.00 88.38 84 ASN A O 1
ATOM 638 N N . PRO A 1 85 ? -7.491 19.686 -22.282 1.00 84.19 85 PRO A N 1
ATOM 639 C CA . PRO A 1 85 ? -6.492 20.090 -21.307 1.00 84.19 85 PRO A CA 1
ATOM 640 C C . PRO A 1 85 ? -7.063 19.996 -19.880 1.00 84.19 85 PRO A C 1
ATOM 642 O O . PRO A 1 85 ? -8.236 20.308 -19.659 1.00 84.19 85 PRO A O 1
ATOM 645 N N . PRO A 1 86 ? -6.256 19.570 -18.890 1.00 82.56 86 PRO A N 1
ATOM 646 C CA . PRO A 1 86 ? -6.703 19.520 -17.505 1.00 82.56 86 PRO A CA 1
ATOM 647 C C . PRO A 1 86 ? -7.061 20.927 -17.003 1.00 82.56 86 PRO A C 1
ATOM 649 O O . PRO A 1 86 ? -6.454 21.907 -17.447 1.00 82.56 86 PRO A O 1
ATOM 652 N N . PRO A 1 87 ? -8.009 21.038 -16.055 1.00 86.31 87 PRO A N 1
ATOM 653 C CA . PRO A 1 8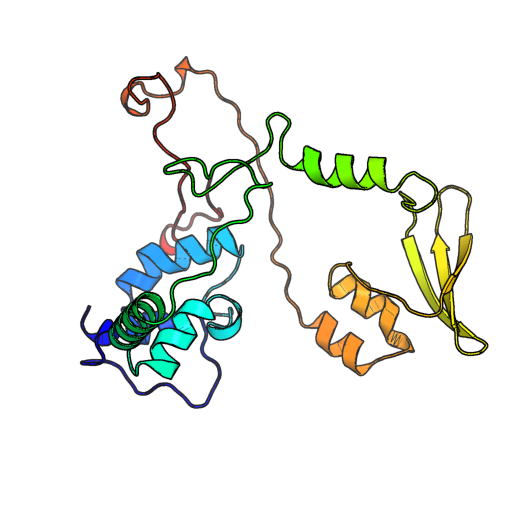7 ? -8.370 22.324 -15.482 1.00 86.31 87 PRO A CA 1
ATOM 654 C C . PRO A 1 87 ? -7.147 23.000 -14.839 1.00 86.31 87 PRO A C 1
ATOM 656 O O . PRO A 1 87 ? -6.236 22.309 -14.359 1.00 86.31 87 PRO A O 1
ATOM 659 N N . PRO A 1 88 ? -7.111 24.345 -14.815 1.00 86.00 88 PRO A N 1
ATOM 660 C CA . PRO A 1 88 ? -6.036 25.082 -14.170 1.00 86.00 88 PRO A CA 1
ATOM 661 C C . PRO A 1 88 ? -5.914 24.682 -12.696 1.00 86.00 88 PRO A C 1
ATOM 663 O O . PRO A 1 88 ? -6.901 24.404 -12.014 1.00 86.00 88 PRO A O 1
ATOM 666 N N . ARG A 1 89 ? -4.670 24.623 -12.214 1.00 83.19 89 ARG A N 1
ATOM 667 C CA . ARG A 1 89 ? -4.360 24.265 -10.827 1.00 83.19 89 ARG A CA 1
ATOM 668 C C . ARG A 1 89 ? -4.968 25.298 -9.877 1.00 83.19 89 ARG A C 1
ATOM 670 O O . ARG A 1 89 ? -4.928 26.490 -10.162 1.00 83.19 89 ARG A O 1
ATOM 677 N N . ASP A 1 90 ? -5.460 24.827 -8.736 1.00 88.50 90 ASP A N 1
ATOM 678 C CA . ASP A 1 90 ? -5.948 25.683 -7.656 1.00 88.50 90 ASP A CA 1
ATOM 679 C C . ASP A 1 90 ? -4.846 26.669 -7.196 1.00 88.50 90 ASP A C 1
ATOM 681 O O . ASP A 1 90 ? -3.776 26.211 -6.771 1.00 88.50 90 ASP A O 1
ATOM 685 N N . PRO A 1 91 ? -5.081 27.997 -7.269 1.00 87.62 91 PRO A N 1
ATOM 686 C CA . PRO A 1 91 ? -4.116 29.017 -6.853 1.00 87.62 91 PRO A CA 1
ATOM 687 C C . PRO A 1 91 ? -3.751 28.982 -5.365 1.00 87.62 91 PRO A C 1
ATOM 689 O O . PRO A 1 91 ? -2.726 29.536 -4.980 1.00 87.62 91 PRO A O 1
ATOM 692 N N . SER A 1 92 ? -4.573 28.353 -4.518 1.00 89.94 92 SER A N 1
ATOM 693 C CA . SER A 1 92 ? -4.294 28.202 -3.085 1.00 89.94 92 SER A CA 1
ATOM 694 C C . SER A 1 92 ? -3.188 27.183 -2.791 1.00 89.94 92 SER A C 1
ATOM 696 O O . SER A 1 92 ? -2.626 27.165 -1.693 1.00 89.94 92 SER A O 1
ATOM 698 N N . LEU A 1 93 ? -2.856 26.329 -3.762 1.00 84.56 93 LEU A N 1
ATOM 699 C CA . LEU A 1 93 ? -1.800 25.339 -3.619 1.00 84.56 93 LEU A CA 1
ATOM 700 C C . LEU A 1 93 ? -0.429 25.968 -3.887 1.00 84.56 93 LEU A C 1
ATOM 702 O O . LEU A 1 93 ? -0.285 26.747 -4.829 1.00 84.56 93 LEU A O 1
ATOM 706 N N . PRO A 1 94 ? 0.618 25.557 -3.149 1.00 81.50 94 PRO A N 1
ATOM 707 C CA . PRO A 1 94 ? 1.971 26.019 -3.420 1.00 81.50 94 PRO A CA 1
ATOM 708 C C . PRO A 1 94 ? 2.389 25.678 -4.852 1.00 81.50 94 PRO A C 1
ATOM 710 O O . PRO A 1 94 ? 1.931 24.680 -5.439 1.00 81.50 94 PRO A O 1
ATOM 713 N N . GLU A 1 95 ? 3.285 26.501 -5.397 1.00 81.94 95 GLU A N 1
ATOM 714 C CA . GLU A 1 95 ? 3.873 26.272 -6.711 1.00 81.94 95 GLU A CA 1
ATOM 715 C C . GLU A 1 95 ? 4.460 24.866 -6.796 1.00 81.94 95 GLU A C 1
ATOM 717 O O . GLU A 1 95 ? 5.064 24.347 -5.853 1.00 81.94 95 GLU A O 1
ATOM 722 N N . LYS A 1 96 ? 4.259 24.220 -7.947 1.00 78.00 96 LYS A N 1
ATOM 723 C CA . LYS A 1 96 ? 4.811 22.889 -8.165 1.00 78.00 96 LYS A CA 1
ATOM 724 C C . LYS A 1 96 ? 6.338 23.012 -8.235 1.00 78.00 96 LYS A C 1
ATOM 726 O O . LYS A 1 96 ? 6.827 23.705 -9.131 1.00 78.00 96 LYS A O 1
ATOM 731 N N . PRO A 1 97 ? 7.096 22.310 -7.376 1.00 74.19 97 PRO A N 1
ATOM 732 C CA . PRO A 1 97 ? 8.545 22.311 -7.484 1.00 74.19 97 PRO A CA 1
ATOM 733 C C . PRO A 1 97 ? 8.957 21.776 -8.861 1.00 74.19 97 PRO A C 1
ATOM 735 O O . PRO A 1 97 ? 8.470 20.732 -9.312 1.00 74.19 97 PRO A O 1
ATOM 738 N N . LYS A 1 98 ? 9.824 22.511 -9.562 1.00 75.00 98 LYS A N 1
ATOM 739 C CA . LYS A 1 98 ? 10.318 22.101 -10.882 1.00 75.00 98 LYS A CA 1
ATOM 740 C C . LYS A 1 98 ? 11.194 20.857 -10.733 1.00 75.00 98 LYS A C 1
ATOM 742 O O . LYS A 1 98 ? 12.055 20.808 -9.865 1.00 75.00 98 LYS A O 1
ATOM 747 N N . GLY A 1 99 ? 10.963 19.851 -11.575 1.00 68.12 99 GLY A N 1
ATOM 748 C CA . GLY A 1 99 ? 11.789 18.638 -11.633 1.00 68.12 99 GLY A CA 1
ATOM 749 C C . GLY A 1 99 ? 11.628 17.651 -10.470 1.00 68.12 99 GLY A C 1
ATOM 750 O O . GLY A 1 99 ? 12.185 16.562 -10.541 1.00 68.12 99 GLY A O 1
ATOM 751 N N . GLN A 1 100 ? 10.847 17.967 -9.431 1.00 68.19 100 GLN A N 1
ATOM 752 C CA . GLN A 1 100 ? 10.675 17.074 -8.286 1.00 68.19 100 GLN A CA 1
ATOM 753 C C . GLN A 1 100 ? 9.482 16.129 -8.480 1.00 68.19 100 GLN A C 1
ATOM 755 O O . GLN A 1 100 ? 8.336 16.560 -8.626 1.00 68.19 100 GLN A O 1
ATOM 760 N N . THR A 1 101 ? 9.758 14.826 -8.465 1.00 70.31 101 THR A N 1
ATOM 761 C CA . THR A 1 101 ? 8.757 13.752 -8.600 1.00 70.31 101 THR A CA 1
ATOM 762 C C . THR A 1 101 ? 8.461 13.048 -7.276 1.00 70.31 101 THR A C 1
ATOM 764 O O . THR A 1 101 ? 7.383 12.477 -7.128 1.00 70.31 101 THR A O 1
ATOM 767 N N . VAL A 1 102 ? 9.376 13.132 -6.303 1.00 82.25 102 VAL A N 1
ATOM 768 C CA . VAL A 1 102 ? 9.258 12.539 -4.962 1.00 82.25 102 VAL A CA 1
ATOM 769 C C . VAL A 1 102 ? 9.567 13.573 -3.882 1.00 82.25 102 VAL A C 1
ATOM 771 O O . VAL A 1 102 ? 10.427 14.437 -4.059 1.00 82.25 102 VAL A O 1
ATOM 774 N N . GLY A 1 103 ? 8.860 13.508 -2.755 1.00 85.62 103 GLY A N 1
ATOM 775 C CA . GLY A 1 103 ? 8.981 14.493 -1.682 1.00 85.62 103 GLY A CA 1
ATOM 776 C C . GLY A 1 103 ? 8.726 13.900 -0.302 1.00 85.62 103 GLY A C 1
ATOM 777 O O . GLY A 1 103 ? 8.067 12.875 -0.156 1.00 85.62 103 GLY A O 1
ATOM 778 N N . SER A 1 104 ? 9.258 14.574 0.712 1.00 91.50 104 SER A N 1
ATOM 779 C CA . SER A 1 104 ? 9.054 14.268 2.127 1.00 91.50 104 SER A CA 1
ATOM 780 C C . SER A 1 104 ? 8.942 15.576 2.913 1.00 91.50 104 SER A C 1
ATOM 782 O O . SER A 1 104 ? 9.112 16.666 2.363 1.00 91.50 104 SER A O 1
ATOM 784 N N . PHE A 1 105 ? 8.661 15.484 4.208 1.00 92.25 105 PHE A N 1
ATOM 785 C CA . PHE A 1 105 ? 8.681 16.634 5.109 1.00 92.25 105 PHE A CA 1
ATOM 786 C C . PHE A 1 105 ? 10.063 16.786 5.742 1.00 92.25 105 PHE A C 1
ATOM 788 O O . PHE A 1 105 ? 10.778 15.805 5.934 1.00 92.25 105 PHE A O 1
ATOM 795 N N . ARG A 1 106 ? 10.418 18.009 6.159 1.00 92.06 106 ARG A N 1
ATOM 796 C CA . ARG A 1 106 ? 11.707 18.287 6.827 1.00 92.06 106 ARG A CA 1
ATOM 797 C C . ARG A 1 106 ? 11.962 17.402 8.055 1.00 92.06 106 ARG A C 1
ATOM 799 O O . ARG A 1 106 ? 13.110 17.101 8.345 1.00 92.06 106 ARG A O 1
ATOM 806 N N . LYS A 1 107 ? 10.903 16.993 8.763 1.00 95.25 107 LYS A N 1
ATOM 807 C CA . LYS A 1 107 ? 10.957 16.101 9.937 1.00 95.25 107 LYS A CA 1
ATOM 808 C C . LYS A 1 107 ? 10.528 14.658 9.615 1.00 95.25 107 LYS A C 1
ATOM 810 O O . LYS A 1 107 ? 10.136 13.916 10.508 1.00 95.25 107 LYS A O 1
ATOM 815 N N . GLY A 1 108 ? 10.556 14.267 8.340 1.00 95.44 108 GLY A N 1
ATOM 816 C CA . GLY A 1 108 ? 10.147 12.943 7.868 1.00 95.44 108 GLY A CA 1
ATOM 817 C C . GLY A 1 108 ? 8.633 12.760 7.721 1.00 95.44 108 GLY A C 1
ATOM 818 O O . GLY A 1 108 ? 7.831 13.603 8.130 1.00 95.44 108 GLY A O 1
ATOM 819 N N . LEU A 1 109 ? 8.231 11.632 7.127 1.00 96.31 109 LEU A N 1
ATOM 820 C CA . LEU A 1 109 ? 6.837 11.348 6.754 1.00 96.31 109 LEU A CA 1
ATOM 821 C C . LEU A 1 109 ? 5.870 11.293 7.943 1.00 96.31 109 LEU A C 1
ATOM 823 O O . LEU A 1 109 ? 4.690 11.575 7.762 1.00 96.31 109 LEU A O 1
ATOM 827 N N . GLN A 1 110 ? 6.365 11.034 9.159 1.00 97.25 110 GLN A N 1
ATOM 828 C CA . GLN A 1 110 ? 5.561 11.052 10.388 1.00 97.25 110 GLN A CA 1
ATOM 829 C C . GLN A 1 110 ? 4.960 12.437 10.696 1.00 97.25 110 GLN A C 1
ATOM 831 O O . GLN A 1 110 ? 3.971 12.542 11.420 1.00 97.25 110 GLN A O 1
ATOM 836 N N . THR A 1 111 ? 5.507 13.503 10.103 1.00 97.75 111 THR A N 1
ATOM 837 C CA . THR A 1 111 ? 4.983 14.871 10.234 1.00 97.75 111 THR A CA 1
ATOM 838 C C . THR A 1 111 ? 3.493 14.949 9.891 1.00 97.75 111 THR A C 1
ATOM 840 O O . THR A 1 111 ? 2.730 15.570 10.629 1.00 97.75 111 THR A O 1
ATOM 843 N N . LEU A 1 112 ? 3.067 14.299 8.803 1.00 97.06 112 LEU A N 1
ATOM 844 C CA . LEU A 1 112 ? 1.684 14.356 8.328 1.00 97.06 112 LEU A CA 1
ATOM 845 C C . LEU A 1 112 ? 0.683 13.668 9.276 1.00 97.06 112 LEU A C 1
ATOM 847 O O . LEU A 1 112 ? -0.244 14.346 9.723 1.00 97.06 112 LEU A O 1
ATOM 851 N N . PRO A 1 113 ? 0.828 12.374 9.630 1.00 97.06 113 PRO A N 1
ATOM 852 C CA . PRO A 1 113 ? -0.111 11.721 10.539 1.00 97.06 113 PRO A CA 1
ATOM 853 C C . PRO A 1 113 ? -0.123 12.363 11.932 1.00 97.06 113 PRO A C 1
ATOM 855 O O . PRO A 1 113 ? -1.192 12.470 12.529 1.00 97.06 113 PRO A O 1
ATOM 858 N N . ASN A 1 114 ? 1.014 12.871 12.426 1.00 96.88 114 ASN A N 1
ATOM 859 C CA . ASN A 1 114 ? 1.054 13.598 13.698 1.00 96.88 114 ASN A CA 1
ATOM 860 C C . ASN A 1 114 ? 0.235 14.897 13.641 1.00 96.88 114 ASN A C 1
ATOM 862 O O . ASN A 1 114 ? -0.516 15.184 14.572 1.00 96.88 114 ASN A O 1
ATOM 866 N N . ALA A 1 115 ? 0.339 15.664 12.550 1.00 97.69 115 ALA A N 1
ATOM 867 C CA . ALA A 1 115 ? -0.445 16.884 12.366 1.00 97.69 115 ALA A CA 1
ATOM 868 C C . ALA A 1 115 ? -1.954 16.593 12.276 1.00 97.69 115 ALA A C 1
ATOM 870 O O . ALA A 1 115 ? -2.751 17.291 12.903 1.00 97.69 115 ALA A O 1
ATOM 871 N N . ILE A 1 116 ? -2.346 15.532 11.559 1.00 97.62 116 ILE A N 1
ATOM 872 C CA . ILE A 1 116 ? -3.746 15.080 11.486 1.00 97.62 116 ILE A CA 1
ATOM 873 C C . ILE A 1 116 ? -4.250 14.686 12.880 1.00 97.62 116 ILE A C 1
ATOM 875 O O . ILE A 1 116 ? -5.312 15.142 13.302 1.00 97.62 116 ILE A O 1
ATOM 879 N N . GLY A 1 117 ? -3.478 13.881 13.617 1.00 97.38 117 GLY A N 1
ATOM 880 C CA . GLY A 1 117 ? -3.829 13.453 14.972 1.00 97.38 117 GLY A CA 1
ATOM 881 C C . GLY A 1 117 ? -4.011 14.629 15.932 1.00 97.38 117 GLY A C 1
ATOM 882 O O . GLY A 1 117 ? -5.014 14.696 16.641 1.00 97.38 117 GLY A O 1
ATOM 883 N N . ALA A 1 118 ? -3.093 15.599 15.897 1.00 96.88 118 ALA A N 1
ATOM 884 C CA . ALA A 1 118 ? -3.178 16.815 16.702 1.00 96.88 118 ALA A CA 1
ATOM 885 C C . ALA A 1 118 ? -4.408 17.670 16.350 1.00 96.88 118 ALA A C 1
ATOM 887 O O . ALA A 1 118 ? -5.073 18.178 17.248 1.00 96.88 118 ALA A O 1
ATOM 888 N N . SER A 1 119 ? -4.743 17.794 15.061 1.00 98.25 119 SER A N 1
ATOM 889 C CA . SER A 1 119 ? -5.912 18.556 14.604 1.00 98.25 119 SER A CA 1
ATOM 890 C C . SER A 1 119 ? -7.245 17.911 15.005 1.00 98.25 119 SER A C 1
ATOM 892 O O . SER A 1 119 ? -8.203 18.626 15.297 1.00 98.25 119 SER A O 1
ATOM 894 N N . LEU A 1 120 ? -7.322 16.577 15.029 1.00 97.88 120 LEU A N 1
ATOM 895 C CA . LEU A 1 120 ? -8.525 15.846 15.442 1.00 97.88 120 LEU A CA 1
ATOM 896 C C . LEU A 1 120 ? -8.709 15.807 16.967 1.00 97.88 120 LEU A C 1
ATOM 898 O O . LEU A 1 120 ? -9.848 15.809 17.440 1.00 97.88 120 LEU A O 1
ATOM 902 N N . GLY A 1 121 ? -7.604 15.778 17.715 1.00 97.38 121 GLY A N 1
ATOM 903 C CA . GLY A 1 121 ? -7.575 15.781 19.175 1.00 97.38 121 GLY A CA 1
ATOM 904 C C . GLY A 1 121 ? -7.808 14.405 19.831 1.00 97.38 121 GLY A C 1
ATOM 905 O O . GLY A 1 121 ? -8.319 13.472 19.199 1.00 97.38 121 GLY A O 1
ATOM 906 N N . PRO A 1 122 ? -7.470 14.272 21.130 1.00 95.06 122 PRO A N 1
ATOM 907 C CA . PRO A 1 122 ? -7.505 13.003 21.871 1.00 95.06 122 PRO A CA 1
ATOM 908 C C . PRO A 1 122 ? -8.923 12.476 22.144 1.00 95.06 122 PRO A C 1
ATOM 910 O O . PRO A 1 122 ? -9.101 11.322 22.534 1.00 95.06 122 PRO A O 1
ATOM 913 N N . GLU A 1 123 ? -9.956 13.294 21.932 1.00 94.00 123 GLU A N 1
ATOM 914 C CA . GLU A 1 123 ? -11.345 12.839 22.044 1.00 94.00 123 GLU A CA 1
ATOM 915 C C . GLU A 1 123 ? -11.786 11.978 20.863 1.00 94.00 123 GLU A C 1
ATOM 917 O O . GLU A 1 123 ? -12.573 11.049 21.035 1.00 94.00 123 GLU A O 1
ATOM 922 N N . LYS A 1 124 ? -11.245 12.248 19.670 1.00 95.06 124 LYS A N 1
ATOM 923 C CA . LYS A 1 124 ? -11.569 11.509 18.443 1.00 95.06 124 LYS A CA 1
ATOM 924 C C . LYS A 1 124 ? -10.531 10.440 18.122 1.00 95.06 124 LYS A C 1
ATOM 926 O O . LYS A 1 124 ? -10.873 9.413 17.545 1.00 95.06 124 LYS A O 1
ATOM 931 N N . VAL A 1 125 ? -9.273 10.677 18.489 1.00 96.62 125 VAL A N 1
ATOM 932 C CA . VAL A 1 125 ? -8.162 9.756 18.238 1.00 96.62 125 VAL A CA 1
ATOM 933 C C . VAL A 1 125 ? -7.807 9.036 19.533 1.00 96.62 125 VAL A C 1
ATOM 935 O O . VAL A 1 125 ? -7.109 9.579 20.386 1.00 96.62 125 VAL A O 1
ATOM 938 N N . LYS A 1 126 ? -8.290 7.800 19.678 1.00 96.31 126 LYS A N 1
ATOM 939 C CA . LYS A 1 126 ? -7.984 6.940 20.827 1.00 96.31 126 LYS A CA 1
ATOM 940 C C . LYS A 1 126 ? -6.836 5.988 20.473 1.00 96.31 126 LYS A C 1
ATOM 942 O O . LYS A 1 126 ? -7.000 5.080 19.661 1.00 96.31 126 LYS A O 1
ATOM 947 N N . LEU A 1 127 ? -5.660 6.231 21.051 1.00 96.38 127 LEU A N 1
ATOM 948 C CA . LEU A 1 127 ? -4.474 5.381 20.886 1.00 96.38 127 LEU A CA 1
ATOM 949 C C . LEU A 1 127 ? -4.505 4.213 21.871 1.00 96.38 127 LEU A C 1
ATOM 951 O O . LEU A 1 127 ? -5.106 4.321 22.932 1.00 96.38 127 LEU A O 1
ATOM 955 N N . SER A 1 128 ? -3.843 3.104 21.529 1.00 96.56 128 SER A N 1
ATOM 956 C CA . SER A 1 128 ? -3.826 1.873 22.342 1.00 96.56 128 SER A CA 1
ATOM 957 C C . SER A 1 128 ? -5.208 1.240 22.568 1.00 96.56 128 SER A C 1
ATOM 959 O O . SER A 1 128 ? -5.382 0.430 23.473 1.00 96.56 128 SER A O 1
ATOM 961 N N . TRP A 1 129 ? -6.191 1.582 21.731 1.00 97.75 129 TRP A N 1
ATOM 962 C CA . TRP A 1 129 ? -7.516 0.967 21.726 1.00 97.75 129 TRP A CA 1
ATOM 963 C C . TRP A 1 129 ? -7.577 -0.086 20.624 1.00 97.75 129 TRP A C 1
ATOM 965 O O . TRP A 1 129 ? -7.428 0.224 19.443 1.00 97.75 129 TRP A O 1
ATOM 975 N N . THR A 1 130 ? -7.810 -1.341 21.000 1.00 97.69 130 THR A N 1
ATOM 976 C CA . THR A 1 130 ? -7.924 -2.452 20.046 1.00 97.69 130 THR A CA 1
ATOM 977 C C . THR A 1 130 ? -9.360 -2.943 19.999 1.00 97.69 130 THR A C 1
ATOM 979 O O . THR A 1 130 ? -9.867 -3.424 21.010 1.00 97.69 130 THR A O 1
ATOM 982 N N . LEU A 1 131 ? -10.004 -2.859 18.835 1.00 97.31 131 LEU A N 1
ATOM 983 C CA . LEU A 1 131 ? -11.327 -3.448 18.622 1.00 97.31 131 LEU A CA 1
ATOM 984 C C . LEU A 1 131 ? -11.224 -4.976 18.721 1.00 97.31 131 LEU A C 1
ATOM 986 O O . LEU A 1 131 ? -10.375 -5.581 18.065 1.00 97.31 131 LEU A O 1
ATOM 990 N N . LYS A 1 132 ? -12.048 -5.585 19.574 1.00 95.88 132 LYS A N 1
ATOM 991 C CA . LYS A 1 132 ? -12.064 -7.028 19.842 1.00 95.88 132 LYS A CA 1
ATOM 992 C C . LYS A 1 132 ? -13.300 -7.719 19.289 1.00 95.88 132 LYS A C 1
ATOM 994 O O . LYS A 1 132 ? -13.169 -8.847 18.834 1.00 95.88 132 LYS A O 1
ATOM 999 N N . ASP A 1 133 ? -14.453 -7.055 19.324 1.00 94.06 133 ASP A N 1
ATOM 1000 C CA . ASP A 1 133 ? -15.707 -7.635 18.842 1.00 94.06 133 ASP A CA 1
ATOM 1001 C C . ASP A 1 133 ? -16.667 -6.573 18.302 1.00 94.06 133 ASP A C 1
ATOM 1003 O O . ASP A 1 133 ? -16.573 -5.386 18.652 1.00 94.06 133 ASP A O 1
ATOM 1007 N N . ILE A 1 134 ? -17.570 -7.019 17.431 1.00 94.56 134 ILE A N 1
ATOM 1008 C CA . ILE A 1 134 ? -18.591 -6.206 16.774 1.00 94.56 134 ILE A CA 1
ATOM 1009 C C . ILE A 1 134 ? -19.900 -6.987 16.802 1.00 94.56 134 ILE A C 1
ATOM 1011 O O . ILE A 1 134 ? -20.021 -8.007 16.134 1.00 94.56 134 ILE A O 1
ATOM 1015 N N . ASP A 1 135 ? -20.890 -6.455 17.511 1.00 92.38 135 ASP A N 1
ATOM 1016 C CA . ASP A 1 135 ? -22.251 -6.985 17.518 1.00 92.38 135 ASP A CA 1
ATOM 1017 C C . ASP A 1 135 ? -23.224 -5.976 16.905 1.00 92.38 135 ASP A C 1
ATOM 1019 O O . ASP A 1 135 ? -22.984 -4.761 16.896 1.00 92.38 135 ASP A O 1
ATOM 1023 N N . ARG A 1 136 ? -24.389 -6.460 16.469 1.00 90.69 136 ARG A N 1
ATOM 1024 C CA . ARG A 1 136 ? -25.499 -5.609 16.036 1.00 90.69 136 ARG A CA 1
ATOM 1025 C C . ARG A 1 136 ? -26.626 -5.614 17.066 1.00 90.69 136 ARG A C 1
ATOM 1027 O O . ARG A 1 136 ? -27.269 -6.631 17.299 1.00 90.69 136 ARG A O 1
ATOM 1034 N N . VAL A 1 137 ? -26.902 -4.455 17.664 1.00 89.69 137 VAL A N 1
ATOM 1035 C CA . VAL A 1 137 ? -27.930 -4.286 18.705 1.00 89.69 137 VAL A CA 1
ATOM 1036 C C . VAL A 1 137 ? -28.785 -3.063 18.389 1.00 89.69 137 VAL A C 1
ATOM 1038 O O . VAL A 1 137 ? -28.268 -1.963 18.193 1.00 89.69 137 VAL A O 1
ATOM 1041 N N . GLY A 1 138 ? -30.109 -3.239 18.320 1.00 88.12 138 GLY A N 1
ATOM 1042 C CA . GLY A 1 138 ? -31.049 -2.127 18.113 1.00 88.12 138 GLY A CA 1
ATOM 1043 C C . GLY A 1 138 ? -30.796 -1.327 16.826 1.00 88.12 138 GLY A C 1
ATOM 1044 O O . GLY A 1 138 ? -30.899 -0.102 16.827 1.00 88.12 138 GLY A O 1
ATOM 1045 N N . GLY A 1 139 ? -30.384 -2.003 15.746 1.00 90.31 139 GLY A N 1
ATOM 1046 C CA . GLY A 1 139 ? -30.082 -1.370 14.456 1.00 90.31 139 GLY A CA 1
ATOM 1047 C C . GLY A 1 139 ? -28.758 -0.595 14.398 1.00 90.31 139 GLY A C 1
ATOM 1048 O O . GLY A 1 139 ? -28.480 0.037 13.381 1.00 90.31 139 GLY A O 1
ATOM 1049 N N . LYS A 1 140 ? -27.934 -0.647 15.450 1.00 95.62 140 LYS A N 1
ATOM 1050 C CA . LYS A 1 140 ? -26.594 -0.044 15.519 1.00 95.62 140 LYS A CA 1
ATOM 1051 C C . LYS A 1 140 ? -25.529 -1.118 15.739 1.00 95.62 140 LYS A C 1
ATOM 1053 O O . LYS A 1 140 ? -25.842 -2.230 16.159 1.00 95.62 140 LYS A O 1
ATOM 1058 N N . TYR A 1 141 ? -24.277 -0.763 15.485 1.00 95.06 141 TYR A N 1
ATOM 1059 C CA . TYR A 1 141 ? -23.120 -1.561 15.869 1.00 95.06 141 TYR A CA 1
ATOM 1060 C C . TYR A 1 141 ? -22.724 -1.242 17.306 1.00 95.06 141 TYR A C 1
ATOM 1062 O O . TYR A 1 141 ? -22.572 -0.071 17.662 1.00 95.06 141 TYR A O 1
ATOM 1070 N N . LYS A 1 142 ? -22.531 -2.285 18.106 1.00 96.00 142 LYS A N 1
ATOM 1071 C CA . LYS A 1 142 ? -21.896 -2.230 19.416 1.00 96.00 142 LYS A CA 1
ATOM 1072 C C . LYS A 1 142 ? -20.476 -2.764 19.259 1.00 96.00 142 LYS A C 1
ATOM 1074 O O . LYS A 1 142 ? -20.276 -3.912 18.885 1.00 96.00 142 LYS A O 1
ATOM 1079 N N . LEU A 1 143 ? -19.504 -1.905 19.528 1.00 96.56 143 LEU A N 1
ATOM 1080 C CA . LEU A 1 143 ? -18.081 -2.178 19.385 1.00 96.56 143 LEU A CA 1
ATOM 1081 C C . LEU A 1 143 ? -17.467 -2.392 20.761 1.00 96.56 143 LEU A C 1
ATOM 1083 O O . LEU A 1 143 ? -17.641 -1.549 21.645 1.00 96.56 143 LEU A O 1
ATOM 1087 N N . THR A 1 144 ? -16.724 -3.479 20.932 1.00 97.25 144 THR A N 1
ATOM 1088 C CA . THR A 1 144 ? -16.017 -3.784 22.179 1.00 97.25 144 THR A CA 1
ATOM 1089 C C . THR A 1 144 ? -14.526 -3.580 21.993 1.00 97.25 144 THR A C 1
ATOM 1091 O O . THR A 1 144 ? -13.877 -4.315 21.253 1.00 97.25 144 THR A O 1
ATOM 1094 N N . TYR A 1 145 ? -13.972 -2.591 22.684 1.00 98.12 145 TYR A N 1
ATOM 1095 C CA . TYR A 1 145 ? -12.552 -2.270 22.663 1.00 98.12 145 TYR A CA 1
ATOM 1096 C C . TYR A 1 145 ? -11.859 -2.785 23.920 1.00 98.12 145 TYR A C 1
ATOM 1098 O O . TYR A 1 145 ? -12.410 -2.706 25.013 1.00 98.12 145 TYR A O 1
ATOM 1106 N N . ALA A 1 146 ? -10.626 -3.259 23.766 1.00 98.19 146 ALA A N 1
ATOM 1107 C CA . ALA A 1 146 ? -9.665 -3.331 24.859 1.00 98.19 146 ALA A CA 1
ATOM 1108 C C . ALA A 1 146 ? -8.878 -2.014 24.902 1.00 98.19 146 ALA A C 1
ATOM 1110 O O . ALA A 1 146 ? -8.315 -1.616 23.876 1.00 98.19 146 ALA A O 1
ATOM 1111 N N . THR A 1 147 ? -8.849 -1.357 26.061 1.00 97.56 147 THR A N 1
ATOM 1112 C CA . THR A 1 147 ? -8.139 -0.091 26.299 1.00 97.56 147 THR A CA 1
ATOM 1113 C C . THR A 1 147 ? -7.151 -0.248 27.463 1.00 97.56 147 THR A C 1
ATOM 1115 O O . THR A 1 147 ? -7.204 -1.260 28.172 1.00 97.56 147 THR A O 1
ATOM 1118 N N . PRO A 1 148 ? -6.242 0.721 27.687 1.00 96.88 148 PRO A N 1
ATOM 1119 C CA . PRO A 1 148 ? -5.349 0.710 28.848 1.00 96.88 148 PRO A CA 1
ATOM 1120 C C . PRO A 1 148 ? -6.075 0.659 30.204 1.00 96.88 148 PRO A C 1
ATOM 1122 O O . PRO A 1 148 ? -5.534 0.129 31.168 1.00 96.88 148 PRO A O 1
ATOM 1125 N N . GLU A 1 149 ? -7.300 1.178 30.275 1.00 96.19 149 GLU A N 1
ATOM 1126 C CA . GLU A 1 149 ? -8.136 1.245 31.480 1.00 96.19 149 GLU A CA 1
ATOM 1127 C C . GLU A 1 149 ? -9.099 0.052 31.617 1.00 96.19 149 GLU A C 1
ATOM 1129 O O . GLU A 1 149 ? -9.807 -0.063 32.617 1.00 96.19 149 GLU A O 1
ATOM 1134 N N . GLY A 1 150 ? -9.133 -0.841 30.622 1.00 96.44 150 GLY A N 1
ATOM 1135 C CA . GLY A 1 150 ? -9.996 -2.019 30.586 1.00 96.44 150 GLY A CA 1
ATOM 1136 C C . GLY A 1 150 ? -10.921 -2.063 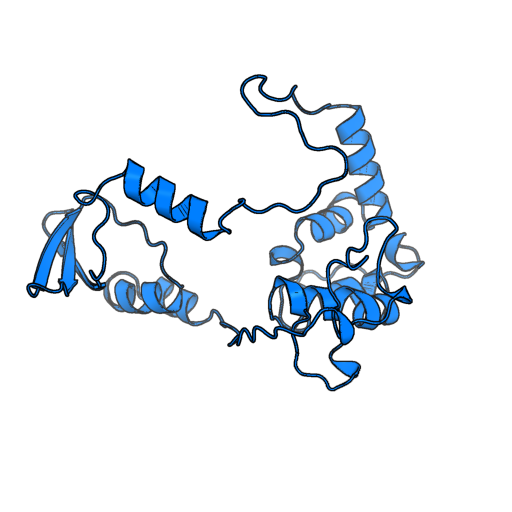29.365 1.00 96.44 150 GLY A C 1
ATOM 1137 O O . GLY A 1 150 ? -10.729 -1.341 28.388 1.00 96.44 150 GLY A O 1
ATOM 1138 N N . PRO A 1 151 ? -11.911 -2.969 29.348 1.00 97.44 151 PRO A N 1
ATOM 1139 C CA . PRO A 1 151 ? -12.870 -3.047 28.253 1.00 97.44 151 PRO A CA 1
ATOM 1140 C C . PRO A 1 151 ? -13.767 -1.803 28.173 1.00 97.44 151 PRO A C 1
ATOM 1142 O O . PRO A 1 151 ? -14.307 -1.355 29.183 1.00 97.44 151 PRO A O 1
ATOM 1145 N N . PHE A 1 152 ? -13.990 -1.288 26.962 1.00 97.75 152 PHE A N 1
ATOM 1146 C CA . PHE A 1 152 ? -14.855 -0.134 26.707 1.00 97.75 152 PHE A CA 1
ATOM 1147 C C . PHE A 1 152 ? -15.813 -0.398 25.539 1.00 97.75 152 PHE A C 1
ATOM 1149 O O . PHE A 1 152 ? -15.449 -1.062 24.565 1.00 97.75 152 PHE A O 1
ATOM 1156 N N . PHE A 1 153 ? -17.035 0.141 25.606 1.00 96.69 153 PHE A N 1
ATOM 1157 C CA . PHE A 1 153 ? -18.052 -0.042 24.566 1.00 96.69 153 PHE A CA 1
ATOM 1158 C C . PHE A 1 153 ? -18.353 1.250 23.811 1.00 96.69 153 PHE A C 1
ATOM 1160 O O . PHE A 1 153 ? -18.578 2.299 24.412 1.00 96.69 153 PHE A O 1
ATOM 1167 N N . VAL A 1 154 ? -18.447 1.154 22.485 1.00 96.19 154 VAL A N 1
ATOM 1168 C CA . VAL A 1 154 ? -18.852 2.263 21.612 1.00 96.19 154 VAL A CA 1
ATOM 1169 C C . VAL A 1 154 ? -20.044 1.834 20.766 1.00 96.19 154 VAL A C 1
ATOM 1171 O O . VAL A 1 154 ? -20.023 0.77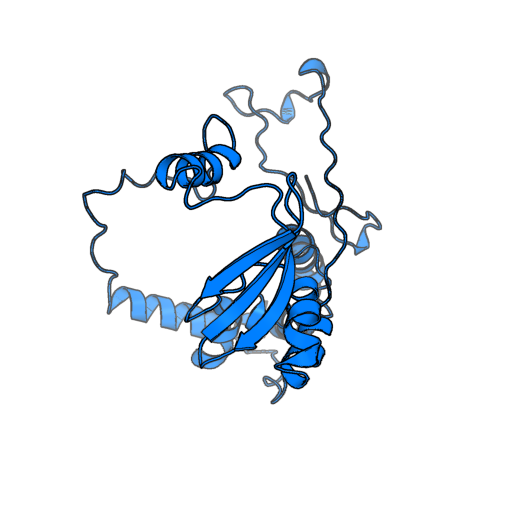0 20.157 1.00 96.19 154 VAL A O 1
ATOM 1174 N N . ASN A 1 155 ? -21.081 2.671 20.699 1.00 96.81 155 ASN A N 1
ATOM 1175 C CA . ASN A 1 155 ? -22.220 2.453 19.806 1.00 96.81 155 ASN A CA 1
ATOM 1176 C C . ASN A 1 155 ? -22.093 3.340 18.565 1.00 96.81 155 ASN A C 1
ATOM 1178 O O . ASN A 1 155 ? -21.955 4.557 18.688 1.00 96.81 155 ASN A O 1
ATOM 1182 N N . ALA A 1 156 ? -22.203 2.753 17.376 1.00 96.31 156 ALA A N 1
ATOM 1183 C CA . ALA A 1 156 ? -22.058 3.460 16.107 1.00 96.31 156 ALA A CA 1
ATOM 1184 C C . ALA A 1 156 ? -23.150 3.067 15.104 1.00 96.31 156 ALA A C 1
ATOM 1186 O O . ALA A 1 156 ? -23.634 1.940 15.090 1.00 96.31 156 ALA A O 1
ATOM 1187 N N . LYS A 1 157 ? -23.547 4.003 14.234 1.00 96.62 157 LYS A N 1
ATOM 1188 C CA . LYS A 1 157 ? -24.459 3.704 13.110 1.00 96.62 157 LYS A CA 1
ATOM 1189 C C . LYS A 1 157 ? -23.731 3.019 11.951 1.00 96.62 157 LYS A C 1
ATOM 1191 O O . LYS A 1 157 ? -24.311 2.175 11.280 1.00 96.62 157 LYS A O 1
ATOM 1196 N N . SER A 1 158 ? -22.464 3.372 11.763 1.00 95.75 158 SER A N 1
ATOM 1197 C CA . SER A 1 158 ? -21.603 2.867 10.698 1.00 95.75 158 SER A CA 1
ATOM 1198 C C . SER A 1 158 ? -20.207 2.627 11.249 1.00 95.75 158 SER A C 1
ATOM 1200 O O . SER A 1 158 ? -19.763 3.346 12.145 1.00 95.75 158 SER A O 1
ATOM 1202 N N . VAL A 1 159 ? -19.519 1.637 10.689 1.00 94.62 159 VAL A N 1
ATOM 1203 C CA . VAL A 1 159 ? -18.142 1.279 11.035 1.00 94.62 159 VAL A CA 1
ATOM 1204 C C . VAL A 1 159 ? -17.331 1.297 9.748 1.00 94.62 159 VAL A C 1
ATOM 1206 O O . VAL A 1 159 ? -17.751 0.717 8.748 1.00 94.62 159 VAL A O 1
ATOM 1209 N N . VAL A 1 160 ? -16.189 1.980 9.765 1.00 96.19 160 VAL A N 1
ATOM 1210 C CA . VAL A 1 160 ? -15.254 2.029 8.636 1.00 96.19 160 VAL A CA 1
ATOM 1211 C C . VAL A 1 160 ? -13.978 1.317 9.056 1.00 96.19 160 VAL A C 1
ATOM 1213 O O . VAL A 1 160 ? -13.370 1.678 10.062 1.00 96.19 160 VAL A O 1
ATOM 1216 N N . PHE A 1 161 ? -13.574 0.310 8.285 1.00 94.88 161 PHE A N 1
ATOM 1217 C CA . PHE A 1 161 ? -12.330 -0.414 8.516 1.00 94.88 161 PHE A CA 1
ATOM 1218 C C . PHE A 1 161 ? -11.211 0.195 7.682 1.00 94.88 161 PHE A C 1
ATOM 1220 O O . PHE A 1 161 ? -11.295 0.259 6.459 1.00 94.88 161 PHE A O 1
ATOM 1227 N N . THR A 1 162 ? -10.147 0.606 8.361 1.00 96.62 162 THR A N 1
ATOM 1228 C CA . THR A 1 162 ? -8.881 1.038 7.749 1.00 96.62 162 THR A CA 1
ATOM 1229 C C . THR A 1 162 ? -7.715 0.170 8.230 1.00 96.62 162 THR A C 1
ATOM 1231 O O . THR A 1 162 ? -6.560 0.587 8.193 1.00 96.62 162 THR A O 1
ATOM 1234 N N . THR A 1 163 ? -8.023 -1.013 8.765 1.00 96.94 163 THR A N 1
ATOM 1235 C CA . THR A 1 163 ? -7.057 -2.001 9.247 1.00 96.94 163 THR A CA 1
ATOM 1236 C C . THR A 1 163 ? -6.561 -2.885 8.095 1.00 96.94 163 THR A C 1
ATOM 1238 O O . THR A 1 163 ? -7.202 -2.939 7.043 1.00 96.94 163 THR A O 1
ATOM 1241 N N . PRO A 1 164 ? -5.446 -3.619 8.272 1.00 96.94 164 PRO A N 1
ATOM 1242 C CA . PRO A 1 164 ? -5.058 -4.670 7.332 1.00 96.94 164 PRO A CA 1
ATOM 1243 C C . PRO A 1 164 ? -6.179 -5.703 7.128 1.00 96.94 164 PRO A C 1
ATOM 1245 O O . PRO A 1 164 ? -6.961 -5.958 8.053 1.00 96.94 164 PRO A O 1
ATOM 1248 N N . SER A 1 165 ? -6.239 -6.337 5.951 1.00 97.00 165 SER A N 1
ATOM 1249 C CA . SER A 1 165 ? -7.355 -7.224 5.585 1.00 97.00 165 SER A CA 1
ATOM 1250 C C . SER A 1 165 ? -7.509 -8.388 6.560 1.00 97.00 165 SER A C 1
ATOM 1252 O O . SER A 1 165 ? -8.625 -8.687 6.968 1.00 97.00 165 SER A O 1
ATOM 1254 N N . TYR A 1 166 ? -6.403 -8.983 7.018 1.00 95.75 166 TYR A N 1
ATOM 1255 C CA . TYR A 1 166 ? -6.428 -10.091 7.972 1.00 95.75 166 TYR A CA 1
ATOM 1256 C C . TYR A 1 166 ? -7.024 -9.686 9.327 1.00 95.75 166 TYR A C 1
ATOM 1258 O O . TYR A 1 166 ? -7.654 -10.510 9.982 1.00 95.75 166 TYR A O 1
ATOM 1266 N N . VAL A 1 167 ? -6.882 -8.421 9.745 1.00 96.44 167 VAL A N 1
ATOM 1267 C CA . VAL A 1 167 ? -7.509 -7.906 10.973 1.00 96.44 167 VAL A CA 1
ATOM 1268 C C . VAL A 1 167 ? -9.008 -7.727 10.756 1.00 96.44 167 VAL A C 1
ATOM 1270 O O . VAL A 1 167 ? -9.808 -8.203 11.560 1.00 96.44 167 VAL A O 1
ATOM 1273 N N . ALA A 1 168 ? -9.395 -7.070 9.658 1.00 96.06 168 ALA A N 1
ATOM 1274 C CA . ALA A 1 168 ? -10.802 -6.878 9.309 1.00 96.06 168 ALA A CA 1
ATOM 1275 C C . ALA A 1 168 ? -11.531 -8.221 9.133 1.00 96.06 168 ALA A C 1
ATOM 1277 O O . ALA A 1 168 ? -12.644 -8.382 9.625 1.00 96.06 168 ALA A O 1
ATOM 1278 N N . ALA A 1 169 ? -10.876 -9.210 8.519 1.00 95.56 169 ALA A N 1
ATOM 1279 C CA . ALA A 1 169 ? -11.410 -10.551 8.344 1.00 95.56 169 ALA A CA 1
ATOM 1280 C C . ALA A 1 169 ? -11.791 -11.186 9.683 1.00 95.56 169 ALA A C 1
ATOM 1282 O O . ALA A 1 169 ? -12.881 -11.735 9.809 1.00 95.56 169 ALA A O 1
ATOM 1283 N N . GLN A 1 170 ? -10.921 -11.108 10.696 1.00 94.75 170 GLN A N 1
ATOM 1284 C CA . GLN A 1 170 ? -11.217 -11.689 12.009 1.00 94.75 170 GLN A CA 1
ATOM 1285 C C . GLN A 1 170 ? -12.412 -11.005 12.678 1.00 94.75 170 GLN A C 1
ATOM 1287 O O . GLN A 1 170 ? -13.281 -11.691 13.209 1.00 94.75 170 GLN A O 1
ATOM 1292 N N . LEU A 1 171 ? -12.491 -9.675 12.591 1.00 94.44 171 LEU A N 1
ATOM 1293 C CA . LEU A 1 171 ? -13.592 -8.895 13.164 1.00 94.44 171 LEU A CA 1
ATOM 1294 C C . LEU A 1 171 ? -14.934 -9.163 12.467 1.00 94.44 171 LEU A C 1
ATOM 1296 O O . LEU A 1 171 ? -15.978 -9.129 13.107 1.00 94.44 171 LEU A O 1
ATOM 1300 N N . LEU A 1 172 ? -14.913 -9.447 11.163 1.00 93.06 172 LEU A N 1
ATOM 1301 C CA . LEU A 1 172 ? -16.111 -9.689 10.356 1.00 93.06 172 LEU A CA 1
ATOM 1302 C C . LEU A 1 172 ? -16.520 -11.163 10.281 1.00 93.06 172 LEU A C 1
ATOM 1304 O O . LEU A 1 172 ? -17.550 -11.469 9.686 1.00 93.06 172 LEU A O 1
ATOM 1308 N N . ARG A 1 173 ? -15.756 -12.078 10.889 1.00 91.94 173 ARG A N 1
ATOM 1309 C CA . ARG A 1 173 ? -15.968 -13.530 10.780 1.00 91.94 173 ARG A CA 1
ATOM 1310 C C . ARG A 1 173 ? -17.401 -13.969 11.095 1.00 91.94 173 ARG A C 1
ATOM 1312 O O . ARG A 1 173 ? -17.894 -14.893 10.458 1.00 91.94 173 ARG A O 1
ATOM 1319 N N . ARG A 1 174 ? -18.039 -13.341 12.087 1.00 89.94 174 ARG A N 1
ATOM 1320 C CA . ARG A 1 174 ? -19.401 -13.681 12.535 1.00 89.94 174 ARG A CA 1
ATOM 1321 C C . ARG A 1 174 ? -20.481 -12.988 11.703 1.00 89.94 174 ARG A C 1
ATOM 1323 O O . ARG A 1 174 ? -21.447 -13.633 11.320 1.00 89.94 174 ARG A O 1
ATOM 1330 N N . GLU A 1 175 ? -20.300 -11.701 11.420 1.00 85.75 175 GLU A N 1
ATOM 1331 C CA . GLU A 1 175 ? -21.316 -10.863 10.768 1.00 85.75 175 GLU A CA 1
ATOM 1332 C C . GLU A 1 175 ? -21.351 -11.038 9.241 1.00 85.75 175 GLU A C 1
ATOM 1334 O O . GLU A 1 175 ? -22.418 -10.965 8.636 1.00 85.75 175 GLU A O 1
ATOM 1339 N N . VAL A 1 176 ? -20.192 -11.257 8.603 1.00 89.50 176 VAL A N 1
ATOM 1340 C CA . VAL A 1 176 ? -20.058 -11.369 7.140 1.00 89.50 176 VAL A CA 1
ATOM 1341 C C . VAL A 1 176 ? -19.043 -12.471 6.766 1.00 89.50 176 VAL A C 1
ATOM 1343 O O . VAL A 1 176 ? -17.912 -12.169 6.365 1.00 89.50 176 VAL A O 1
ATOM 1346 N N . PRO A 1 177 ? -19.415 -13.764 6.878 1.00 90.50 177 PRO A N 1
ATOM 1347 C CA . PRO A 1 177 ? -18.496 -14.894 6.668 1.00 90.50 177 PRO A CA 1
ATOM 1348 C C . PRO A 1 177 ? -17.839 -14.945 5.277 1.00 90.50 177 PRO A C 1
ATOM 1350 O O . PRO A 1 177 ? -16.668 -15.315 5.147 1.00 90.50 177 PRO A O 1
ATOM 1353 N N . ASP A 1 178 ? -18.556 -14.518 4.236 1.00 94.06 178 ASP A N 1
ATOM 1354 C CA . ASP A 1 178 ? -18.013 -14.470 2.873 1.00 94.06 178 ASP A CA 1
ATOM 1355 C C . ASP A 1 178 ? -16.885 -13.436 2.765 1.00 94.06 178 ASP A C 1
ATOM 1357 O O . ASP A 1 178 ? -15.816 -13.723 2.223 1.00 94.06 178 ASP A O 1
ATOM 1361 N N . ALA A 1 179 ? -17.077 -12.252 3.359 1.00 92.94 179 ALA A N 1
ATOM 1362 C CA . ALA A 1 179 ? -16.051 -11.214 3.397 1.00 92.94 179 ALA A CA 1
ATOM 1363 C C . ALA A 1 179 ? -14.833 -11.660 4.211 1.00 92.94 179 ALA A C 1
ATOM 1365 O O . ALA A 1 179 ? -13.707 -11.379 3.811 1.00 92.94 179 ALA A O 1
ATOM 1366 N N . HIS A 1 180 ? -15.032 -12.389 5.313 1.00 94.12 180 HIS A N 1
ATOM 1367 C CA . HIS A 1 180 ? -13.933 -12.993 6.068 1.00 94.12 180 HIS A CA 1
ATOM 1368 C C . HIS A 1 180 ? -13.052 -13.873 5.175 1.00 94.12 180 HIS A C 1
ATOM 1370 O O . HIS A 1 180 ? -11.839 -13.668 5.127 1.00 94.12 180 HIS A O 1
ATOM 1376 N N . SER A 1 181 ? -13.663 -14.795 4.429 1.00 94.19 181 SER A N 1
ATOM 1377 C CA . SER A 1 181 ? -12.936 -15.737 3.571 1.00 94.19 181 SER A CA 1
ATOM 1378 C C . SER A 1 181 ? -12.141 -15.019 2.473 1.00 94.19 181 SER A C 1
ATOM 1380 O O . SER A 1 181 ? -10.971 -15.325 2.255 1.00 94.19 181 SER A O 1
ATOM 1382 N N . GLN A 1 182 ? -12.736 -14.008 1.831 1.00 95.88 182 GLN A N 1
ATOM 1383 C CA . GLN A 1 182 ? -12.064 -13.212 0.795 1.00 95.88 182 GLN A CA 1
ATOM 1384 C C . GLN A 1 182 ? -10.954 -12.316 1.369 1.00 95.88 182 GLN A C 1
ATOM 1386 O O . GLN A 1 182 ? -9.883 -12.188 0.790 1.00 95.88 182 GLN A O 1
ATOM 1391 N N . LEU A 1 183 ? -11.161 -11.697 2.533 1.00 96.31 183 LEU A N 1
ATOM 1392 C CA . LEU A 1 183 ? -10.151 -10.830 3.150 1.00 96.31 183 LEU A CA 1
ATOM 1393 C C . LEU A 1 183 ? -8.941 -11.615 3.683 1.00 96.31 183 LEU A C 1
ATOM 1395 O O . LEU A 1 183 ? -7.839 -11.061 3.747 1.00 96.31 183 LEU A O 1
ATOM 1399 N N . GLN A 1 184 ? -9.124 -12.888 4.048 1.00 95.56 184 GLN A N 1
ATOM 1400 C CA . GLN A 1 184 ? -8.029 -13.776 4.447 1.00 95.56 184 GLN A CA 1
ATOM 1401 C C . GLN A 1 184 ? -7.153 -14.240 3.280 1.00 95.56 184 GLN A C 1
ATOM 1403 O O . GLN A 1 184 ? -6.006 -14.610 3.517 1.00 95.56 184 GLN A O 1
ATOM 1408 N N . SER A 1 185 ? -7.643 -14.212 2.037 1.00 93.94 185 SER A N 1
ATOM 1409 C CA . SER A 1 185 ? -6.862 -14.686 0.888 1.00 93.94 185 SER A CA 1
ATOM 1410 C C . SER A 1 185 ? -5.754 -13.718 0.460 1.00 93.94 185 SER A C 1
ATOM 1412 O O . SER A 1 185 ? -4.918 -14.069 -0.371 1.00 93.94 185 SER A O 1
ATOM 1414 N N . PHE A 1 186 ? -5.733 -12.496 1.001 1.00 93.25 186 PHE A N 1
ATOM 1415 C CA . PHE A 1 186 ? -4.696 -11.515 0.700 1.00 93.25 186 PHE A CA 1
ATOM 1416 C C . PHE A 1 186 ? -3.366 -11.905 1.348 1.00 93.25 186 PHE A C 1
ATOM 1418 O O . PHE A 1 186 ? -3.233 -11.967 2.571 1.00 93.25 186 PHE A O 1
ATOM 1425 N N . PHE A 1 187 ? -2.354 -12.108 0.510 1.00 91.12 187 PHE A N 1
ATOM 1426 C CA . PHE A 1 187 ? -0.983 -12.319 0.950 1.00 91.12 187 PHE A CA 1
ATOM 1427 C C . PHE A 1 187 ? -0.302 -10.988 1.297 1.00 91.12 187 PHE A C 1
ATOM 1429 O O . PHE A 1 187 ? -0.365 -10.032 0.526 1.00 91.12 187 PHE A O 1
ATOM 1436 N N . TYR A 1 188 ? 0.399 -10.956 2.432 1.00 91.88 188 TYR A N 1
ATOM 1437 C CA . TYR A 1 188 ? 1.228 -9.829 2.859 1.00 91.88 188 TYR A CA 1
ATOM 1438 C C . TYR A 1 188 ? 2.695 -10.269 2.889 1.00 91.88 188 TYR A C 1
ATOM 1440 O O . TYR A 1 188 ? 3.047 -11.108 3.724 1.00 91.88 188 TYR A O 1
ATOM 1448 N N . PRO A 1 189 ? 3.562 -9.738 2.008 1.00 88.81 189 PRO A N 1
ATOM 1449 C CA . PRO A 1 189 ? 4.979 -10.064 2.051 1.00 88.81 189 PRO A CA 1
ATOM 1450 C C . PRO A 1 189 ? 5.610 -9.481 3.328 1.00 88.81 189 PRO A C 1
ATOM 1452 O O . PRO A 1 189 ? 5.423 -8.294 3.612 1.00 88.81 189 PRO A O 1
ATOM 1455 N N . PRO A 1 190 ? 6.359 -10.275 4.113 1.00 89.69 190 PRO A N 1
ATOM 1456 C CA . PRO A 1 190 ? 7.124 -9.736 5.228 1.00 89.69 190 PRO A CA 1
ATOM 1457 C C . PRO A 1 190 ? 8.266 -8.863 4.695 1.00 89.69 190 PRO A C 1
ATOM 1459 O O . PRO A 1 190 ? 8.978 -9.257 3.771 1.00 89.69 190 PRO A O 1
ATOM 1462 N N . VAL A 1 191 ? 8.459 -7.688 5.295 1.00 91.19 191 VAL A N 1
ATOM 1463 C CA . VAL A 1 191 ? 9.514 -6.739 4.913 1.00 91.19 191 VAL A CA 1
ATOM 1464 C C . VAL A 1 191 ? 10.266 -6.284 6.157 1.00 91.19 191 VAL A C 1
ATOM 1466 O O . VAL A 1 191 ? 9.659 -5.860 7.139 1.00 91.19 191 VAL A O 1
ATOM 1469 N N . GLY A 1 192 ? 11.594 -6.362 6.102 1.00 91.88 192 GLY A N 1
ATOM 1470 C CA . GLY A 1 192 ? 12.490 -5.777 7.094 1.00 91.88 192 GLY A CA 1
ATOM 1471 C C . GLY A 1 192 ? 13.121 -4.496 6.556 1.00 91.88 192 GLY A C 1
ATOM 1472 O O . GLY A 1 192 ? 13.573 -4.468 5.415 1.00 91.88 192 GLY A O 1
ATOM 1473 N N . SER A 1 193 ? 13.171 -3.450 7.380 1.00 92.38 193 SER A N 1
ATOM 1474 C CA . SER A 1 193 ? 13.884 -2.208 7.068 1.00 92.38 193 SER A CA 1
ATOM 1475 C C . SER A 1 193 ? 15.162 -2.139 7.895 1.00 92.38 193 SER A C 1
ATOM 1477 O O . SER A 1 193 ? 15.100 -2.150 9.124 1.00 92.38 193 SER A O 1
ATOM 1479 N N . VAL A 1 194 ? 16.312 -2.033 7.230 1.00 93.69 194 VAL A N 1
ATOM 1480 C CA . VAL A 1 194 ? 17.625 -1.892 7.873 1.00 93.69 194 VAL A CA 1
ATOM 1481 C C . VAL A 1 194 ? 18.172 -0.509 7.552 1.00 93.69 194 VAL A C 1
ATOM 1483 O O . VAL A 1 194 ? 18.302 -0.149 6.387 1.00 93.69 194 VAL A O 1
ATOM 1486 N N . VAL A 1 195 ? 18.489 0.270 8.586 1.00 94.44 195 VAL A N 1
ATOM 1487 C CA . VAL A 1 195 ? 19.087 1.601 8.432 1.00 94.44 195 VAL A CA 1
ATOM 1488 C C . VAL A 1 195 ? 20.568 1.505 8.764 1.00 94.44 195 VAL A C 1
ATOM 1490 O O . VAL A 1 195 ? 20.934 1.120 9.873 1.00 94.44 195 VAL A O 1
ATOM 1493 N N . LEU A 1 196 ? 21.410 1.863 7.799 1.00 93.00 196 LEU A N 1
ATOM 1494 C CA . LEU A 1 196 ? 22.862 1.881 7.937 1.00 93.00 196 LEU A CA 1
ATOM 1495 C C . LEU A 1 196 ? 23.355 3.324 7.844 1.00 93.00 196 LEU A C 1
ATOM 1497 O O . LEU A 1 196 ? 22.859 4.107 7.037 1.00 93.00 196 LEU A O 1
ATOM 1501 N N . SER A 1 197 ? 24.339 3.670 8.667 1.00 93.56 197 SER A N 1
ATOM 1502 C CA . SER A 1 197 ? 24.982 4.981 8.645 1.00 93.56 197 SER A CA 1
ATOM 1503 C C . SER A 1 197 ? 26.485 4.794 8.546 1.00 93.56 197 SER A C 1
ATOM 1505 O O . SER A 1 197 ? 27.071 4.031 9.311 1.00 93.56 197 SER A O 1
ATOM 1507 N N . TYR A 1 198 ? 27.103 5.530 7.629 1.00 91.06 198 TYR A N 1
ATOM 1508 C CA . TYR A 1 198 ? 28.538 5.494 7.380 1.00 91.06 198 TYR A CA 1
ATOM 1509 C C . TYR A 1 198 ? 29.132 6.893 7.552 1.00 91.06 198 TYR A C 1
ATOM 1511 O O . TYR A 1 198 ? 28.451 7.886 7.271 1.00 91.06 198 TYR A O 1
ATOM 1519 N N . PRO A 1 199 ? 30.394 7.011 8.001 1.00 93.00 199 PRO A N 1
ATOM 1520 C CA . PRO A 1 199 ? 31.088 8.288 7.946 1.00 93.00 199 PRO A CA 1
ATOM 1521 C C . PRO A 1 199 ? 31.235 8.728 6.485 1.00 93.00 199 PRO A C 1
ATOM 1523 O O . PRO A 1 199 ? 31.410 7.898 5.595 1.00 93.00 199 PRO A O 1
ATOM 1526 N N . LYS A 1 200 ? 31.211 10.043 6.231 1.00 88.06 200 LYS A N 1
ATOM 1527 C CA . LYS A 1 200 ? 31.341 10.589 4.867 1.00 88.06 200 LYS A CA 1
ATOM 1528 C C . LYS A 1 200 ? 32.613 10.118 4.158 1.00 88.06 200 LYS A C 1
ATOM 1530 O O . LYS A 1 200 ? 32.573 9.873 2.963 1.00 88.06 200 LYS A O 1
ATOM 1535 N N . SER A 1 201 ? 33.700 9.924 4.905 1.00 91.44 201 SER A N 1
ATOM 1536 C CA . SER A 1 201 ? 34.976 9.411 4.393 1.00 91.44 201 SER A CA 1
ATOM 1537 C C . SER A 1 201 ? 34.915 7.977 3.852 1.00 91.44 201 SER A C 1
ATOM 1539 O O . SER A 1 201 ? 35.850 7.553 3.185 1.00 91.44 201 SER A O 1
ATOM 1541 N N . ALA A 1 202 ? 33.849 7.220 4.135 1.00 92.31 202 ALA A N 1
ATOM 1542 C CA . ALA A 1 202 ? 33.633 5.893 3.560 1.00 92.31 202 ALA A CA 1
ATOM 1543 C C . ALA A 1 202 ? 32.947 5.940 2.181 1.00 92.31 202 ALA A C 1
ATOM 1545 O O . ALA A 1 202 ? 32.836 4.907 1.521 1.00 92.31 202 ALA A O 1
ATOM 1546 N N . ILE A 1 203 ? 32.463 7.109 1.746 1.00 89.12 203 ILE A N 1
ATOM 1547 C CA . ILE A 1 203 ? 31.834 7.298 0.437 1.00 89.12 203 ILE A CA 1
ATOM 1548 C C . ILE A 1 203 ? 32.901 7.749 -0.559 1.00 89.12 203 ILE A C 1
ATOM 1550 O O . ILE A 1 203 ? 33.654 8.677 -0.290 1.00 89.12 203 ILE A O 1
ATOM 1554 N N . ARG A 1 204 ? 32.962 7.085 -1.717 1.00 89.75 204 ARG A N 1
ATOM 1555 C CA . ARG A 1 204 ? 33.900 7.435 -2.793 1.00 89.75 204 ARG A CA 1
ATOM 1556 C C . ARG A 1 204 ? 33.529 8.794 -3.389 1.00 89.75 204 ARG A C 1
ATOM 1558 O O . ARG A 1 204 ? 32.359 9.008 -3.703 1.00 89.75 204 ARG A O 1
ATOM 1565 N N . ASP A 1 205 ? 34.517 9.659 -3.608 1.00 86.94 205 ASP A N 1
ATOM 1566 C CA . ASP A 1 205 ? 34.302 11.028 -4.103 1.00 86.94 205 ASP A CA 1
ATOM 1567 C C . ASP A 1 205 ? 33.533 11.070 -5.437 1.00 86.94 205 ASP A C 1
ATOM 1569 O O . ASP A 1 205 ? 32.654 11.908 -5.618 1.00 86.94 205 ASP A O 1
ATOM 1573 N N . GLU A 1 206 ? 33.773 10.097 -6.323 1.00 89.69 206 GLU A N 1
ATOM 1574 C CA . GLU A 1 206 ? 33.086 9.928 -7.618 1.00 89.69 206 GLU A CA 1
ATOM 1575 C C . GLU A 1 206 ? 31.565 9.709 -7.523 1.00 89.69 206 GLU A C 1
ATOM 1577 O O . GLU A 1 206 ? 30.856 9.858 -8.515 1.00 89.69 206 GLU A O 1
ATOM 1582 N N . MET A 1 207 ? 31.044 9.361 -6.342 1.00 86.62 207 MET A N 1
ATOM 1583 C CA . MET A 1 207 ? 29.605 9.193 -6.117 1.00 86.62 207 MET A CA 1
ATOM 1584 C C . MET A 1 207 ? 28.891 10.519 -5.827 1.00 86.62 207 MET A C 1
ATOM 1586 O O . MET A 1 207 ? 27.660 10.533 -5.742 1.00 86.62 207 MET A O 1
ATOM 1590 N N . SER A 1 208 ? 29.637 11.612 -5.641 1.00 86.94 208 SER A N 1
ATOM 1591 C CA . SER A 1 208 ? 29.089 12.918 -5.278 1.00 86.94 208 SER A CA 1
ATOM 1592 C C . SER A 1 208 ? 28.868 13.816 -6.500 1.00 86.94 208 SER A C 1
ATOM 1594 O O . SER A 1 208 ? 29.655 13.813 -7.443 1.00 86.94 208 SER A O 1
ATOM 1596 N N . ASP A 1 209 ? 27.796 14.605 -6.483 1.00 85.06 209 ASP A N 1
ATOM 1597 C CA . ASP A 1 209 ? 27.564 15.708 -7.413 1.00 85.06 209 ASP A CA 1
ATOM 1598 C C . ASP A 1 209 ? 28.417 16.944 -7.061 1.00 85.06 209 ASP A C 1
ATOM 1600 O O . ASP A 1 209 ? 29.186 16.953 -6.095 1.00 85.06 209 ASP A O 1
ATOM 1604 N N . ALA A 1 210 ? 28.269 18.014 -7.849 1.00 83.56 210 ALA A N 1
ATOM 1605 C CA . ALA A 1 210 ? 28.989 19.273 -7.647 1.00 83.56 210 ALA A CA 1
ATOM 1606 C C . ALA A 1 210 ? 28.705 19.949 -6.286 1.00 83.56 210 ALA A C 1
ATOM 1608 O O . ALA A 1 210 ? 29.507 20.767 -5.840 1.00 83.56 210 ALA A O 1
ATOM 1609 N N . ASP A 1 211 ? 27.605 19.591 -5.615 1.00 83.38 211 ASP A N 1
ATOM 1610 C CA . ASP A 1 211 ? 27.218 20.096 -4.294 1.00 83.38 211 ASP A CA 1
ATOM 1611 C C . ASP A 1 211 ? 27.675 19.162 -3.151 1.00 83.38 211 ASP A C 1
ATOM 1613 O O . ASP A 1 211 ? 27.323 19.374 -1.984 1.00 83.38 211 ASP A O 1
ATOM 1617 N N . GLY A 1 212 ? 28.445 18.111 -3.463 1.00 79.81 212 GLY A N 1
ATOM 1618 C CA . GLY A 1 212 ? 28.938 17.128 -2.496 1.00 79.81 212 GLY A CA 1
ATOM 1619 C C . GLY A 1 212 ? 27.856 16.173 -1.981 1.00 79.81 212 GLY A C 1
ATOM 1620 O O . GLY A 1 212 ? 27.977 15.643 -0.871 1.00 79.81 212 GLY A O 1
ATOM 1621 N N . ARG A 1 213 ? 26.766 15.983 -2.734 1.00 83.00 213 ARG A N 1
ATOM 1622 C CA . ARG A 1 213 ? 25.673 15.059 -2.401 1.00 83.00 213 ARG A CA 1
ATOM 1623 C C . ARG A 1 213 ? 25.777 13.807 -3.248 1.00 83.00 213 ARG A C 1
ATOM 1625 O O . ARG A 1 213 ? 26.156 13.877 -4.405 1.00 83.00 213 ARG A O 1
ATOM 1632 N N . ILE A 1 214 ? 25.378 12.664 -2.700 1.00 84.88 214 ILE A N 1
ATOM 1633 C CA . ILE A 1 214 ? 25.330 11.426 -3.483 1.00 84.88 214 ILE A CA 1
ATOM 1634 C C . ILE A 1 214 ? 24.354 11.614 -4.653 1.00 84.88 214 ILE A C 1
ATOM 1636 O O . ILE A 1 214 ? 23.172 11.887 -4.434 1.00 84.88 214 ILE A O 1
ATOM 1640 N N . ASN A 1 215 ? 24.838 11.449 -5.886 1.00 83.00 215 ASN A N 1
ATOM 1641 C CA . ASN A 1 215 ? 24.051 11.639 -7.107 1.00 83.00 215 ASN A CA 1
ATOM 1642 C C . ASN A 1 215 ? 23.229 10.386 -7.461 1.00 83.00 215 ASN A C 1
ATOM 1644 O O . ASN A 1 215 ? 23.342 9.820 -8.549 1.00 83.00 215 ASN A O 1
ATOM 1648 N N . ALA A 1 216 ? 22.436 9.903 -6.510 1.00 84.25 216 ALA A N 1
ATOM 1649 C CA . ALA A 1 216 ? 21.551 8.764 -6.697 1.00 84.25 216 ALA A CA 1
ATOM 1650 C C . ALA A 1 216 ? 20.387 8.826 -5.707 1.00 84.25 216 ALA A C 1
ATOM 1652 O O . ALA A 1 216 ? 20.542 9.280 -4.575 1.00 84.25 216 ALA A O 1
ATOM 1653 N N . PHE A 1 217 ? 19.225 8.323 -6.125 1.00 84.94 217 PHE A N 1
ATOM 1654 C CA . PHE A 1 217 ? 18.131 8.054 -5.192 1.00 84.94 217 PHE A CA 1
ATOM 1655 C C . PHE A 1 217 ? 18.387 6.764 -4.404 1.00 84.94 217 PHE A C 1
ATOM 1657 O O . PHE A 1 217 ? 18.196 6.735 -3.195 1.00 84.94 217 PHE A O 1
ATOM 1664 N N . GLY A 1 218 ? 18.834 5.721 -5.106 1.00 88.06 218 GLY A N 1
ATOM 1665 C CA . GLY A 1 218 ? 18.997 4.373 -4.582 1.00 88.06 218 GLY A CA 1
ATOM 1666 C C . GLY A 1 218 ? 19.217 3.371 -5.712 1.00 88.06 218 GLY A C 1
ATOM 1667 O O . GLY A 1 218 ? 19.352 3.761 -6.877 1.00 88.06 218 GLY A O 1
ATOM 1668 N N . GLN A 1 219 ? 19.232 2.083 -5.381 1.00 88.12 219 GLN A N 1
ATOM 1669 C CA . GLN A 1 219 ? 19.371 0.993 -6.346 1.00 88.12 219 GLN A CA 1
ATOM 1670 C C . GLN A 1 219 ? 18.354 -0.118 -6.084 1.00 88.12 219 GLN A C 1
ATOM 1672 O O . GLN A 1 219 ? 17.931 -0.338 -4.951 1.00 88.12 219 GLN A O 1
ATOM 1677 N N . LEU A 1 220 ? 17.986 -0.836 -7.144 1.00 89.56 220 LEU A N 1
ATOM 1678 C CA . LEU A 1 220 ? 17.140 -2.027 -7.095 1.00 89.56 220 LEU A CA 1
ATOM 1679 C C . LEU A 1 220 ? 17.931 -3.208 -7.655 1.00 89.56 220 LEU A C 1
ATOM 1681 O O . LEU A 1 220 ? 18.677 -3.052 -8.623 1.00 89.56 220 LEU A O 1
ATOM 1685 N N . HIS A 1 221 ? 17.743 -4.387 -7.072 1.00 86.56 221 HIS A N 1
ATOM 1686 C CA . HIS A 1 221 ? 18.443 -5.600 -7.483 1.00 86.56 221 HIS A CA 1
ATOM 1687 C C . HIS A 1 221 ? 17.455 -6.595 -8.101 1.00 86.56 221 HIS A C 1
ATOM 1689 O O . HIS A 1 221 ? 16.480 -6.959 -7.439 1.00 86.56 221 HIS A O 1
ATOM 1695 N N . PRO A 1 222 ? 17.683 -7.053 -9.345 1.00 84.69 222 PRO A N 1
ATOM 1696 C CA . PRO A 1 222 ? 16.955 -8.187 -9.899 1.00 84.69 222 PRO A CA 1
ATOM 1697 C C . PRO A 1 222 ? 17.118 -9.433 -9.031 1.00 84.69 222 PRO A C 1
ATOM 1699 O O . PRO A 1 222 ? 18.224 -9.718 -8.559 1.00 84.69 222 PRO A O 1
ATOM 1702 N N . ARG A 1 223 ? 16.061 -10.237 -8.873 1.00 81.31 223 ARG A N 1
ATOM 1703 C CA . ARG A 1 223 ? 16.159 -11.476 -8.072 1.00 81.31 223 ARG A CA 1
ATOM 1704 C C . ARG A 1 223 ? 17.075 -12.499 -8.730 1.00 81.31 223 ARG A C 1
ATOM 1706 O O . ARG A 1 223 ? 17.647 -13.337 -8.039 1.00 81.31 223 ARG A O 1
ATOM 1713 N N . THR A 1 224 ? 17.280 -12.393 -10.042 1.00 82.75 224 THR A N 1
ATOM 1714 C CA . THR A 1 224 ? 18.260 -13.192 -10.793 1.00 82.75 224 THR A CA 1
ATOM 1715 C C . THR A 1 224 ? 19.701 -13.013 -10.296 1.00 82.75 224 THR A C 1
ATOM 1717 O O . THR A 1 224 ? 20.535 -13.870 -10.566 1.00 82.75 224 THR A O 1
ATOM 1720 N N . GLN A 1 225 ? 20.000 -11.957 -9.525 1.00 86.44 225 GLN A N 1
ATOM 1721 C CA . GLN A 1 225 ? 21.298 -11.767 -8.862 1.00 86.44 225 GLN A CA 1
ATOM 1722 C C . GLN A 1 225 ? 21.434 -12.544 -7.539 1.00 86.44 225 GLN A C 1
ATOM 1724 O O . GLN A 1 225 ? 22.492 -12.506 -6.918 1.00 86.44 225 GLN A O 1
ATOM 1729 N N . GLY A 1 226 ? 20.380 -13.226 -7.074 1.00 85.31 226 GLY A N 1
ATOM 1730 C CA . GLY A 1 226 ? 20.393 -14.011 -5.835 1.00 85.31 226 GLY A CA 1
ATOM 1731 C C . GLY A 1 226 ? 20.384 -13.180 -4.545 1.00 85.31 226 GLY A C 1
ATOM 1732 O O . GLY A 1 226 ? 20.529 -13.739 -3.459 1.00 85.31 226 GLY A O 1
ATOM 1733 N N . ILE A 1 227 ? 20.200 -11.858 -4.633 1.00 83.06 227 ILE A N 1
ATOM 1734 C CA . ILE A 1 227 ? 20.155 -10.961 -3.473 1.00 83.06 227 ILE A CA 1
ATOM 1735 C C . ILE A 1 227 ? 18.701 -10.763 -3.045 1.00 83.06 227 ILE A C 1
ATOM 1737 O O . ILE A 1 227 ? 17.869 -10.292 -3.817 1.00 83.06 227 ILE A O 1
ATOM 1741 N N . THR A 1 228 ? 18.393 -11.082 -1.787 1.00 79.19 228 THR A N 1
ATOM 1742 C CA . THR A 1 228 ? 17.053 -10.872 -1.215 1.00 79.19 228 THR A CA 1
ATOM 1743 C C . THR A 1 228 ? 16.974 -9.489 -0.571 1.00 79.19 228 THR A C 1
ATOM 1745 O O . THR A 1 228 ? 17.015 -9.348 0.648 1.00 79.19 228 THR A O 1
ATOM 1748 N N . THR A 1 229 ? 16.908 -8.450 -1.401 1.00 83.12 229 THR A N 1
ATOM 1749 C CA . THR A 1 229 ? 16.662 -7.066 -0.972 1.00 83.12 229 THR A CA 1
ATOM 1750 C C . THR A 1 229 ? 15.638 -6.406 -1.891 1.00 83.12 229 THR A C 1
ATOM 1752 O O . THR A 1 229 ? 15.537 -6.746 -3.070 1.00 83.12 229 THR A O 1
ATOM 1755 N N . LEU A 1 230 ? 14.874 -5.456 -1.352 1.00 80.94 230 LEU A N 1
ATOM 1756 C CA . LEU A 1 230 ? 13.943 -4.641 -2.136 1.00 80.94 230 LEU A CA 1
ATOM 1757 C C . LEU A 1 230 ? 14.629 -3.423 -2.768 1.00 80.94 230 LEU A C 1
ATOM 1759 O O . LEU A 1 230 ? 14.026 -2.763 -3.605 1.00 80.94 230 LEU A O 1
ATOM 1763 N N . GLY A 1 231 ? 15.877 -3.147 -2.382 1.00 82.06 231 GLY A N 1
ATOM 1764 C CA . GLY A 1 231 ? 16.648 -1.983 -2.801 1.00 82.06 231 GLY A CA 1
ATOM 1765 C C . GLY A 1 231 ? 17.215 -1.202 -1.621 1.00 82.06 231 GLY A C 1
ATOM 1766 O O . GLY A 1 231 ? 17.204 -1.683 -0.486 1.00 82.06 231 GLY A O 1
ATOM 1767 N N . THR A 1 232 ? 17.718 -0.006 -1.913 1.00 72.94 232 THR A N 1
ATOM 1768 C CA . THR A 1 232 ? 18.206 0.982 -0.936 1.00 72.94 232 THR A CA 1
ATOM 1769 C C . THR A 1 232 ? 17.494 2.305 -1.121 1.00 72.94 232 THR A C 1
ATOM 1771 O O . THR A 1 232 ? 17.362 2.687 -2.307 1.00 72.94 232 THR A O 1
#

Foldseek 3Di:
DVLQVPNQADDDDPDFDFQVRVCCRRPNDCCCQPPVQLVCCQPVVDDSRPHTCCVPVVVQVVLCVVQVHSVRSVVVVVVVCVVPPDDDDDPVDDDDPPPDPDDADPVGNVVVVVVVDVVVDCVRDPPQWDWDEWDADPQWIWTWIQHPVGIDIDTGNDDDDPDQLQSVLVHCCPVPVVSNVVSVVDDDDDDDDDDDDDDLVVDDQVQADPVRHRPDPWDTDRCVVVDSDSID

Secondary structure (DSSP, 8-state):
--GGGTSSPPPPPSSPPBHHHHHHHHH-HHHIIIIIHHHHHHHHS--TTTSBHHHHSHHHHHHHHHHSSHHHHHHHHHHHHHHSPPPPPPTTSPPPPTT------TT-TTHHHHHHHHHH-TTT--TT-EEEEEEEETTEEEEEEEETTEEEEEEES-----S-HHHHHHHHTTT-HHHHHHHHT--------------GGGS-GGGB-TTSSBS-S-----GGGT------

pLDDT: mean 89.0, std 7.98, range [53.53, 98.25]

Sequence (232 aa):
GLGAVGLLKAPAPDMEETVEQFIRRNLGDEVFYRLIEPFCSGVYAGDPTKLSMKAAFGKIWILEKEGGSLVGGALNLMKEKSNNPPPPRDPSLPEKPKGQTVGSFRKGLQTLPNAIGASLGPEKVKLSWTLKDIDRVGGKYKLTYATPEGPFFVNAKSVVFTTPSYVAAQLLRREVPDAHSQLQSFFYPPVGSVVLSYPKSAIRDEMSDADGRINAFGQLHPRTQGITTLGT

Radius of gyration: 24.12 Å; chains: 1; bounding box: 66×45×66 Å

InterPro domains:
  IPR002937 Amine oxidase [PF01593] (12-232)
  IPR004572 Protoporphyrinogen oxidase [TIGR00562] (2-232)
  IPR036188 FAD/NAD(P)-binding domain superfamily [G3DSA:3.50.50.60] (2-232)
  IPR036188 FAD/NAD(P)-binding domain superfamily [SSF51905] (9-202)
  IPR050464 Zeta Carotene Desaturase and Related Oxidoreductases [PTHR42923] (13-225)